Protein AF-A0A843FZ89-F1 (afdb_monomer_lite)

Secondary structure (DSSP, 8-state):
-GGGT-B-TTTSSSBTT---HHHHHHHHHHTTSPP-------------------------------------SS------SSSPPPPSSPPTTS------HHHHHHHHHHHHHHHTT--HHHHHHHHHHHTT--S----S-SS--EEEEEETTEEEEHHHHHHHTTT-TTGGGTSEEEEE-SSPPBPPHHHHHHHHHSS-EEE-S--HHHHHHHHHSBTHHHHHTTS-EEEEPPPPPTT--TTT-HHHHHHHHHHHTT-SEEEEETT-SS--TTPEEE----SSHHHHHHHHHHHHHTTTT-

Sequence (302 aa):
YLFSGQLNTQNWTGIKGDTYSTHNFLEKICADAPETETDTETETDTNTPDTSGSNNPSPDANTGIVKYPVSDAHNNGVSDGGNRIPDIILPFGEPVYPVGDKQRAVCIAHAMHLKSKLTLTQSTRILSKSFGITANILPATDSRITAYAKFAGEMFSIADFKAICKTDKTADYKAEIELEFTKYPQITKESASAINSGRAVIIGPGHLSTISPVLACRPMRKLLKKSFTIAVLPRLPADYVPGRYIALDRIIETYRGFADILIQDIKDEYCIPNATRINTDTDSPYKAESLAWEIMSHLGSR

pLDDT: mean 73.22, std 24.78, range [20.11, 97.62]

Radius of gyration: 21.72 Å; chains: 1; bounding box: 44×47×72 Å

Foldseek 3Di:
DVLLPQAPPVQRAAGPPFAQVVVVVVCVVLVPDDDPDPPPPDDDDDDDDDDDDDDDDDPDDDFADDDDDDDPPRHLHDDQLWRGDQPLDDDRPDDRDRHTPVSSVLSVQQRVCVVVVHFNLRSCVVVCVVSVRPDRDDDQFSFTKGKWWQAPNDTHRSRVQCVVCVPPPLSLLRTDIDMDGPDQTAGDPVVLVCLVPDLEAERYADFCSNVVRSVSHPPNQVSLQVGAYEYEHHADDQPDDPPPRNRSNVVLVSCVSRHPAYEYDQPHPDDDPRHDHDHSDPSDVVVVVVVVVVVVVVSVVD

Structure (mmCIF, N/CA/C/O backbone):
data_AF-A0A843FZ89-F1
#
_entry.id   AF-A0A843FZ89-F1
#
loop_
_atom_site.group_PDB
_atom_site.id
_atom_site.type_symbol
_atom_site.label_atom_id
_atom_site.label_alt_id
_atom_site.label_comp_id
_atom_site.label_asym_id
_atom_site.label_entity_id
_atom_site.label_seq_id
_atom_site.pdbx_PDB_ins_code
_atom_site.Cartn_x
_atom_site.Cartn_y
_atom_site.Cartn_z
_atom_site.occupancy
_atom_site.B_iso_or_equiv
_atom_site.auth_seq_id
_atom_site.auth_comp_id
_atom_site.auth_asym_id
_atom_site.auth_atom_id
_atom_site.pdbx_PDB_model_num
ATOM 1 N N . TYR A 1 1 ? -8.979 9.809 2.816 1.00 54.25 1 TYR A N 1
ATOM 2 C CA . TYR A 1 1 ? -9.234 10.946 1.909 1.00 54.25 1 TYR A CA 1
ATOM 3 C C . TYR A 1 1 ? -8.827 10.703 0.445 1.00 54.25 1 TYR A C 1
ATOM 5 O O . TYR A 1 1 ? -9.322 11.417 -0.417 1.00 54.25 1 TYR A O 1
ATOM 13 N N . LEU A 1 2 ? -7.987 9.707 0.111 1.00 68.38 2 LEU A N 1
ATOM 14 C CA . LEU A 1 2 ? -7.665 9.378 -1.293 1.00 68.38 2 LEU A CA 1
ATOM 15 C C . LEU A 1 2 ? -8.921 9.092 -2.140 1.00 68.38 2 LEU A C 1
ATOM 17 O O . LEU A 1 2 ? -9.215 9.815 -3.084 1.00 68.38 2 LEU A O 1
ATOM 21 N N . PHE A 1 3 ? -9.722 8.108 -1.730 1.00 69.38 3 PHE A N 1
ATOM 22 C CA . PHE A 1 3 ? -10.962 7.728 -2.421 1.00 69.38 3 PHE A CA 1
ATOM 23 C C . PHE A 1 3 ? -12.148 8.674 -2.185 1.00 69.38 3 PHE A C 1
ATOM 25 O O . PHE A 1 3 ? -13.256 8.381 -2.617 1.00 69.38 3 PHE A O 1
ATOM 32 N N . SER A 1 4 ? -11.945 9.789 -1.480 1.00 78.25 4 SER A N 1
ATOM 33 C CA . SER A 1 4 ? -13.006 10.770 -1.222 1.00 78.25 4 SER A CA 1
ATOM 34 C C . SER A 1 4 ? -12.904 12.008 -2.112 1.00 78.25 4 SER A C 1
ATOM 36 O O . SER A 1 4 ? -13.614 12.978 -1.871 1.00 78.25 4 SER A O 1
ATOM 38 N N . GLY A 1 5 ? -11.964 12.037 -3.067 1.00 80.12 5 GLY A N 1
ATOM 39 C CA . GLY A 1 5 ? -11.692 13.219 -3.894 1.00 80.12 5 GLY A CA 1
ATOM 40 C C . GLY A 1 5 ? -11.063 14.390 -3.126 1.00 80.12 5 GLY A C 1
ATOM 41 O O . GLY A 1 5 ? -11.025 15.509 -3.632 1.00 80.12 5 GLY A O 1
ATOM 42 N N . GLN A 1 6 ? -10.578 14.149 -1.902 1.00 83.81 6 GLN A N 1
ATOM 43 C CA . GLN A 1 6 ? -10.012 15.181 -1.026 1.00 83.81 6 GLN A CA 1
ATOM 44 C C . GLN A 1 6 ? -8.486 15.105 -0.913 1.00 83.81 6 GLN A C 1
ATOM 46 O O . GLN A 1 6 ? -7.910 15.861 -0.141 1.00 83.81 6 GLN A O 1
ATOM 51 N N . LEU A 1 7 ? -7.816 14.210 -1.645 1.00 79.81 7 LEU A N 1
ATOM 52 C CA . LEU A 1 7 ? -6.353 14.187 -1.710 1.00 79.81 7 LEU A CA 1
ATOM 53 C C . LEU A 1 7 ? -5.821 15.506 -2.277 1.00 79.81 7 LEU A C 1
ATOM 55 O O . LEU A 1 7 ? -6.344 16.006 -3.276 1.00 79.81 7 LEU A O 1
ATOM 59 N N . ASN A 1 8 ? -4.747 16.038 -1.697 1.00 72.56 8 ASN A N 1
ATOM 60 C CA . ASN A 1 8 ? -3.966 17.054 -2.387 1.00 72.56 8 ASN A CA 1
ATOM 61 C C . ASN A 1 8 ? -3.175 16.406 -3.536 1.00 72.56 8 ASN A C 1
ATOM 63 O O . ASN A 1 8 ? -2.188 15.717 -3.315 1.00 72.56 8 ASN A O 1
ATOM 67 N N . THR A 1 9 ? -3.606 16.624 -4.775 1.00 74.69 9 THR A N 1
ATOM 68 C CA . THR A 1 9 ? -2.978 16.038 -5.970 1.00 74.69 9 THR A CA 1
ATOM 69 C C . THR A 1 9 ? -1.761 16.819 -6.475 1.00 74.69 9 THR A C 1
ATOM 71 O O . THR A 1 9 ? -1.166 16.413 -7.467 1.00 74.69 9 THR A O 1
ATOM 74 N N . GLN A 1 10 ? -1.389 17.944 -5.848 1.00 70.44 10 GLN A N 1
ATOM 75 C CA . GLN A 1 10 ? -0.186 18.699 -6.233 1.00 70.44 10 GLN A CA 1
ATOM 76 C C . GLN A 1 10 ? 1.084 18.035 -5.705 1.00 70.44 10 GLN A C 1
ATOM 78 O O . GLN A 1 10 ? 2.072 17.913 -6.418 1.00 70.44 10 GLN A O 1
ATOM 83 N N . ASN A 1 11 ? 1.046 17.601 -4.449 1.00 64.38 11 ASN A N 1
ATOM 84 C CA . ASN A 1 11 ? 2.141 16.903 -3.781 1.00 64.38 11 ASN A CA 1
ATOM 85 C C . ASN A 1 11 ? 1.827 15.414 -3.550 1.00 64.38 11 ASN A C 1
ATOM 87 O O . ASN A 1 11 ? 2.715 14.671 -3.144 1.00 64.38 11 ASN A O 1
ATOM 91 N N . TRP A 1 12 ? 0.587 14.991 -3.825 1.00 66.44 12 TRP A N 1
ATOM 92 C CA . TRP A 1 12 ? 0.037 13.659 -3.556 1.00 66.44 12 TRP A CA 1
ATOM 93 C C . TRP A 1 12 ? -0.088 13.306 -2.066 1.00 66.44 12 TRP A C 1
ATOM 95 O O . TRP A 1 12 ? -0.419 12.170 -1.731 1.00 66.44 12 TRP A O 1
ATOM 105 N N . THR A 1 13 ? 0.063 14.284 -1.164 1.00 67.69 13 THR A N 1
ATOM 106 C CA . THR A 1 13 ? 0.115 14.087 0.293 1.00 67.69 13 THR A CA 1
ATOM 107 C C . THR A 1 13 ? -0.915 14.940 1.029 1.00 67.69 13 THR A C 1
ATOM 109 O O . THR A 1 13 ? -1.140 16.102 0.704 1.00 67.69 13 THR A O 1
ATOM 112 N N . GLY A 1 14 ? -1.537 14.387 2.071 1.00 70.38 14 GLY A N 1
ATOM 113 C CA . GLY A 1 14 ? -2.482 15.143 2.893 1.00 70.38 14 GLY A CA 1
ATOM 114 C C . GLY A 1 14 ? -3.776 15.523 2.164 1.00 70.38 14 GLY A C 1
ATOM 115 O O . GLY A 1 14 ? -4.152 14.941 1.140 1.00 70.38 14 GLY A O 1
ATOM 116 N N . ILE A 1 15 ? -4.502 16.481 2.738 1.00 80.88 15 ILE A N 1
ATOM 117 C CA . ILE A 1 15 ? -5.839 16.877 2.284 1.00 80.88 15 ILE A CA 1
ATOM 118 C C . ILE A 1 15 ? -5.758 18.152 1.430 1.00 80.88 15 ILE A C 1
ATOM 120 O O . ILE A 1 15 ? -4.992 19.073 1.701 1.00 80.88 15 ILE A O 1
ATOM 124 N N . LYS A 1 16 ? -6.551 18.226 0.361 1.00 85.50 16 LYS A N 1
ATOM 125 C CA . LYS A 1 16 ? -6.626 19.396 -0.517 1.00 85.50 16 LYS A CA 1
ATOM 126 C C . LYS A 1 16 ? -7.106 20.623 0.262 1.00 85.50 16 LYS A C 1
ATOM 128 O O . LYS A 1 16 ? -8.157 20.595 0.910 1.00 85.50 16 LYS A O 1
ATOM 133 N N . GLY A 1 17 ? -6.353 21.718 0.146 1.00 90.25 17 GLY A N 1
ATOM 134 C CA . GLY A 1 17 ? -6.646 22.971 0.847 1.00 90.25 17 GLY A CA 1
ATOM 135 C C . GLY A 1 17 ? -6.581 22.820 2.366 1.00 90.25 17 GLY A C 1
ATOM 136 O O . GLY A 1 17 ? -7.430 23.373 3.067 1.00 90.25 17 GLY A O 1
ATOM 137 N N . ASP A 1 18 ? -5.678 21.976 2.863 1.00 89.50 18 ASP A N 1
ATOM 138 C CA . ASP A 1 18 ? -5.373 21.907 4.286 1.00 89.50 18 ASP A CA 1
ATOM 139 C C . ASP A 1 18 ? -4.545 23.125 4.718 1.00 89.50 18 ASP A C 1
ATOM 141 O O . ASP A 1 18 ? -3.800 23.703 3.921 1.00 89.50 18 ASP A O 1
ATOM 145 N N . THR A 1 19 ? -4.699 23.525 5.973 1.00 92.75 19 THR A N 1
ATOM 146 C CA . THR A 1 19 ? -3.890 24.565 6.614 1.00 92.75 19 THR A CA 1
ATOM 147 C C . THR A 1 19 ? -2.859 23.908 7.522 1.00 92.75 19 THR A C 1
ATOM 149 O O . THR A 1 19 ? -2.985 22.739 7.868 1.00 92.75 19 THR A O 1
ATOM 152 N N . TYR A 1 20 ? -1.814 24.643 7.890 1.00 87.06 20 TYR A N 1
ATOM 153 C CA . TYR A 1 20 ? -0.748 24.148 8.770 1.00 87.06 20 TYR A CA 1
ATOM 154 C C . TYR A 1 20 ? -0.642 25.000 10.036 1.00 87.06 20 TYR A C 1
ATOM 156 O O . TYR A 1 20 ? 0.412 25.073 10.659 1.00 87.06 20 TYR A O 1
ATOM 164 N N . SER A 1 21 ? -1.730 25.665 10.430 1.00 90.88 21 SER A N 1
ATOM 165 C CA . SER A 1 21 ? -1.718 26.604 11.553 1.00 90.88 21 SER A CA 1
ATOM 166 C C . SER A 1 21 ? -1.350 25.909 12.860 1.00 90.88 21 SER A C 1
ATOM 168 O O . SER A 1 21 ? -0.536 26.440 13.613 1.00 90.88 21 SER A O 1
ATOM 170 N N . THR A 1 22 ? -1.871 24.701 13.104 1.00 82.75 22 THR A N 1
ATOM 171 C CA . THR A 1 22 ? -1.519 23.925 14.303 1.00 82.75 22 THR A CA 1
ATOM 172 C C . THR A 1 22 ? -0.062 23.489 14.270 1.00 82.75 22 THR A C 1
ATOM 174 O O . THR A 1 22 ? 0.617 23.553 15.286 1.00 82.75 22 THR A O 1
ATOM 177 N N . HIS A 1 23 ? 0.426 23.045 13.110 1.00 81.06 23 HIS A N 1
ATOM 178 C CA . HIS A 1 23 ? 1.805 22.588 12.963 1.00 81.06 23 HIS A CA 1
ATOM 179 C C . HIS A 1 23 ? 2.805 23.731 13.166 1.00 81.06 23 HIS A C 1
ATOM 181 O O . HIS A 1 23 ? 3.698 23.606 13.993 1.00 81.06 23 HIS A O 1
ATOM 187 N N . ASN A 1 24 ? 2.595 24.871 12.510 1.00 84.62 24 ASN A N 1
ATOM 188 C CA . ASN A 1 24 ? 3.467 26.038 12.650 1.00 84.62 24 ASN A CA 1
ATOM 189 C C . ASN A 1 24 ? 3.464 26.576 14.092 1.00 84.62 24 ASN A C 1
ATOM 191 O O . ASN A 1 24 ? 4.480 27.053 14.592 1.00 84.62 24 ASN A O 1
ATOM 195 N N . PHE A 1 25 ? 2.317 26.510 14.778 1.00 84.81 25 PHE A N 1
ATOM 196 C CA . PHE A 1 25 ? 2.248 26.866 16.193 1.00 84.81 25 PHE A CA 1
ATOM 197 C C . PHE A 1 25 ? 3.004 25.863 17.072 1.00 84.81 25 PHE A C 1
ATOM 199 O O . PHE A 1 25 ? 3.703 26.286 17.988 1.00 84.81 25 PHE A O 1
ATOM 206 N N . LEU A 1 26 ? 2.900 24.563 16.770 1.00 77.69 26 LEU A N 1
ATOM 207 C CA . LEU A 1 26 ? 3.634 23.504 17.463 1.00 77.69 26 LEU A CA 1
ATOM 208 C C . LEU A 1 26 ? 5.151 23.694 17.328 1.00 77.69 26 LEU A C 1
ATOM 210 O O . LEU A 1 26 ? 5.849 23.654 18.333 1.00 77.69 26 LEU A O 1
ATOM 214 N N . GLU A 1 27 ? 5.654 23.977 16.125 1.00 76.50 27 GLU A N 1
ATOM 215 C CA . GLU A 1 27 ? 7.074 24.297 15.921 1.00 76.50 27 GLU A CA 1
ATOM 216 C C . GLU A 1 27 ? 7.512 25.483 16.783 1.00 76.50 27 GLU A C 1
ATOM 218 O O . GLU A 1 27 ? 8.532 25.409 17.461 1.00 76.50 27 GLU A O 1
ATOM 223 N N . LYS A 1 28 ? 6.709 26.554 16.825 1.00 80.38 28 LYS A N 1
ATOM 224 C CA . LYS A 1 28 ? 7.021 27.744 17.623 1.00 80.38 28 LYS A CA 1
ATOM 225 C C . LYS A 1 28 ? 7.134 27.445 19.120 1.00 80.38 28 LYS A C 1
ATOM 227 O O . LYS A 1 28 ? 8.014 27.996 19.764 1.00 80.38 28 LYS A O 1
ATOM 232 N N . ILE A 1 29 ? 6.240 26.630 19.682 1.00 79.81 29 ILE A N 1
ATOM 233 C CA . ILE A 1 29 ? 6.262 26.320 21.124 1.00 79.81 29 ILE A CA 1
ATOM 234 C C . ILE A 1 29 ? 7.297 25.250 21.487 1.00 79.81 29 ILE A C 1
ATOM 236 O O . ILE A 1 29 ? 7.740 25.205 22.630 1.00 79.81 29 ILE A O 1
ATOM 240 N N . CYS A 1 30 ? 7.676 24.389 20.540 1.00 70.31 30 CYS A N 1
ATOM 241 C CA . CYS A 1 30 ? 8.704 23.369 20.741 1.00 70.31 30 CYS A CA 1
ATOM 242 C C . CYS A 1 30 ? 10.125 23.892 20.482 1.00 70.31 30 CYS A C 1
ATOM 244 O O . CYS A 1 30 ? 11.071 23.256 20.930 1.00 70.31 30 CYS A O 1
ATOM 246 N N . ALA A 1 31 ? 10.281 25.034 19.805 1.00 65.94 31 ALA A N 1
ATOM 247 C CA . ALA A 1 31 ? 11.581 25.645 19.521 1.00 65.94 31 ALA A CA 1
ATOM 248 C C . ALA A 1 31 ? 12.360 26.073 20.781 1.00 65.94 31 ALA A C 1
ATOM 250 O O . ALA A 1 31 ? 13.584 26.134 20.735 1.00 65.94 31 ALA A O 1
ATOM 251 N N . ASP A 1 32 ? 11.661 26.339 21.890 1.00 54.00 32 ASP A N 1
ATOM 252 C CA . ASP A 1 32 ? 12.254 26.795 23.156 1.00 54.00 32 ASP A CA 1
ATOM 253 C C . ASP A 1 32 ? 12.468 25.652 24.174 1.00 54.00 32 ASP A C 1
ATOM 255 O O . ASP A 1 32 ? 12.830 25.902 25.326 1.00 54.00 32 ASP A O 1
ATOM 259 N N . ALA A 1 33 ? 12.207 24.394 23.796 1.00 52.75 33 ALA A N 1
ATOM 260 C CA . ALA A 1 33 ? 12.440 23.261 24.686 1.00 52.75 33 ALA A CA 1
ATOM 261 C C . ALA A 1 33 ? 13.955 22.996 24.797 1.00 52.75 33 ALA A C 1
ATOM 263 O O . ALA A 1 33 ? 14.601 22.831 23.761 1.00 52.75 33 ALA A O 1
ATOM 264 N N . PRO A 1 34 ? 14.538 22.953 26.013 1.00 44.91 34 PRO A N 1
ATOM 265 C CA . PRO A 1 34 ? 15.950 22.633 26.170 1.00 44.91 34 PRO A CA 1
ATOM 266 C C . PRO A 1 34 ? 16.221 21.241 25.593 1.00 44.91 34 PRO A C 1
ATOM 268 O O . PRO A 1 34 ? 15.467 20.302 25.862 1.00 44.91 34 PRO A O 1
ATOM 271 N N . GLU A 1 35 ? 17.287 21.118 24.796 1.00 40.72 35 GLU A N 1
ATOM 272 C CA . GLU A 1 35 ? 17.853 19.815 24.454 1.00 40.72 35 GLU A CA 1
ATOM 273 C C . GLU A 1 35 ? 18.095 19.089 25.778 1.00 40.72 35 GLU A C 1
ATOM 275 O O . GLU A 1 35 ? 18.775 19.614 26.660 1.00 40.72 35 GLU A O 1
ATOM 280 N N . THR A 1 36 ? 17.464 17.934 25.979 1.00 37.84 36 THR A N 1
ATOM 281 C CA . THR A 1 36 ? 17.731 17.132 27.169 1.00 37.84 36 THR A CA 1
ATOM 282 C C . THR A 1 36 ? 19.188 16.697 27.106 1.00 37.84 36 THR A C 1
ATOM 284 O O . THR A 1 36 ? 19.517 15.766 26.369 1.00 37.84 36 THR A O 1
ATOM 287 N N . GLU A 1 37 ? 20.052 17.379 27.860 1.00 32.38 37 GLU A N 1
ATOM 288 C CA . GLU A 1 37 ? 21.352 16.857 28.256 1.00 32.38 37 GLU A CA 1
ATOM 289 C C . GLU A 1 37 ? 21.092 15.481 28.870 1.00 32.38 37 GLU A C 1
ATOM 291 O O . GLU A 1 37 ? 20.370 15.331 29.858 1.00 32.38 37 GLU A O 1
ATOM 296 N N . THR A 1 38 ? 21.602 14.437 28.221 1.00 32.22 38 THR A N 1
ATOM 297 C CA . THR A 1 38 ? 21.671 13.108 28.816 1.00 32.22 38 THR A CA 1
ATOM 298 C C . THR A 1 38 ? 22.734 13.155 29.903 1.00 32.22 38 THR A C 1
ATOM 300 O O . THR A 1 38 ? 23.861 12.706 29.690 1.00 32.22 38 THR A O 1
ATOM 303 N N . ASP A 1 39 ? 22.390 13.721 31.055 1.00 26.88 39 ASP A N 1
ATOM 304 C CA . ASP A 1 39 ? 23.181 13.561 32.262 1.00 26.88 39 ASP A CA 1
ATOM 305 C C . ASP A 1 39 ? 23.045 12.106 32.704 1.00 26.88 39 ASP A C 1
ATOM 307 O O . ASP A 1 39 ? 22.049 11.659 33.276 1.00 26.88 39 ASP A O 1
ATOM 311 N N . THR A 1 40 ? 24.060 11.321 32.356 1.00 29.81 40 THR A N 1
ATOM 312 C CA . THR A 1 40 ? 24.295 10.005 32.931 1.00 29.81 40 THR A CA 1
ATOM 313 C C . THR A 1 40 ? 24.695 10.184 34.391 1.00 29.81 40 THR A C 1
ATOM 315 O O . THR A 1 40 ? 25.881 10.156 34.720 1.00 29.81 40 THR A O 1
ATOM 318 N N . GLU A 1 41 ? 23.721 10.360 35.278 1.00 28.05 41 GLU A N 1
ATOM 319 C CA . GLU A 1 41 ? 23.943 10.140 36.703 1.00 28.05 41 GLU A CA 1
ATOM 320 C C . GLU A 1 41 ? 23.898 8.634 36.977 1.00 28.05 41 GLU A C 1
ATOM 322 O O . GLU A 1 41 ? 22.858 7.976 37.004 1.00 28.05 41 GLU A O 1
ATOM 327 N N . THR A 1 42 ? 25.090 8.061 37.122 1.00 28.95 42 THR A N 1
ATOM 328 C CA . THR A 1 42 ? 25.299 6.738 37.698 1.00 28.95 42 THR A CA 1
ATOM 329 C C . THR A 1 42 ? 25.018 6.796 39.197 1.00 28.95 42 THR A C 1
ATOM 331 O O . THR A 1 42 ? 25.913 7.136 39.969 1.00 28.95 42 THR A O 1
ATOM 334 N N . GLU A 1 43 ? 23.817 6.420 39.630 1.00 27.56 43 GLU A N 1
ATOM 335 C CA . GLU A 1 43 ? 23.588 6.051 41.030 1.00 27.56 43 GLU A CA 1
ATOM 336 C C . GLU A 1 43 ? 23.747 4.538 41.215 1.00 27.56 43 GLU A C 1
ATOM 338 O O . GLU A 1 43 ? 22.881 3.717 40.913 1.00 27.56 43 GLU A O 1
ATOM 343 N N . THR A 1 44 ? 24.917 4.172 41.729 1.00 26.30 44 THR A N 1
ATOM 344 C CA . THR A 1 44 ? 25.108 2.993 42.570 1.00 26.30 44 THR A CA 1
ATOM 345 C C . THR A 1 44 ? 24.400 3.229 43.906 1.00 26.30 44 THR A C 1
ATOM 347 O O . THR A 1 44 ? 24.723 4.204 44.575 1.00 26.30 44 THR A O 1
ATOM 350 N N . ASP A 1 45 ? 23.486 2.355 44.328 1.00 24.95 45 ASP A N 1
ATOM 351 C CA . ASP A 1 45 ? 23.709 1.379 45.411 1.00 24.95 45 ASP A CA 1
ATOM 352 C C . ASP A 1 45 ? 22.387 0.842 46.025 1.00 24.95 45 ASP A C 1
ATOM 354 O O . ASP A 1 45 ? 21.358 1.504 46.110 1.00 24.95 45 ASP A O 1
ATOM 358 N N . THR A 1 46 ? 22.482 -0.424 46.418 1.00 29.89 46 THR A N 1
ATOM 359 C CA . THR A 1 46 ? 21.673 -1.301 47.283 1.00 29.89 46 THR A CA 1
ATOM 360 C C . THR A 1 46 ? 20.487 -0.764 48.120 1.00 29.89 46 THR A C 1
ATOM 362 O O . THR A 1 46 ? 20.644 0.062 49.013 1.00 29.89 46 THR A O 1
ATOM 365 N N . ASN A 1 47 ? 19.315 -1.416 47.967 1.00 26.69 47 ASN A N 1
ATOM 366 C CA . ASN A 1 47 ? 18.551 -2.152 49.009 1.00 26.69 47 ASN A CA 1
ATOM 367 C C . ASN A 1 47 ? 17.040 -2.242 48.696 1.00 26.69 47 ASN A C 1
ATOM 369 O O . ASN A 1 47 ? 16.347 -1.236 48.596 1.00 26.69 47 ASN A O 1
ATOM 373 N N . THR A 1 48 ? 16.497 -3.462 48.659 1.00 27.33 48 THR A N 1
ATOM 374 C CA . THR A 1 48 ? 15.072 -3.747 48.941 1.00 27.33 48 THR A CA 1
ATOM 375 C C . THR A 1 48 ? 14.866 -3.861 50.456 1.00 27.33 48 THR A C 1
ATOM 377 O O . THR A 1 48 ? 15.697 -4.489 51.116 1.00 27.33 48 THR A O 1
ATOM 380 N N . PRO A 1 49 ? 13.767 -3.322 51.022 1.00 28.14 49 PRO A N 1
ATOM 381 C CA . PRO A 1 49 ? 12.571 -4.153 51.204 1.00 28.14 49 PRO A CA 1
ATOM 382 C C . PRO A 1 49 ? 11.220 -3.433 50.970 1.00 28.14 49 PRO A C 1
ATOM 384 O O . PRO A 1 49 ? 11.140 -2.257 50.648 1.00 28.14 49 PRO A O 1
ATOM 387 N N . ASP A 1 50 ? 10.175 -4.245 51.098 1.00 25.12 50 ASP A N 1
ATOM 388 C CA . ASP A 1 50 ? 8.797 -4.183 50.602 1.00 25.12 50 ASP A CA 1
ATOM 389 C C . ASP A 1 50 ? 7.861 -3.053 51.120 1.00 25.12 50 ASP A C 1
ATOM 391 O O . ASP A 1 50 ? 8.007 -2.534 52.225 1.00 25.12 50 ASP A O 1
ATOM 395 N N . THR A 1 51 ? 6.787 -2.828 50.347 1.00 26.59 51 THR A N 1
ATOM 396 C CA . THR A 1 51 ? 5.492 -2.152 50.626 1.00 26.59 51 THR A CA 1
ATOM 397 C C . THR A 1 51 ? 5.393 -0.619 50.782 1.00 26.59 51 THR A C 1
ATOM 399 O O . THR A 1 51 ? 5.645 -0.043 51.833 1.00 26.59 51 THR A O 1
ATOM 402 N N . SER A 1 52 ? 4.815 0.050 49.773 1.00 22.95 52 SER A N 1
ATOM 403 C CA . SER A 1 52 ? 3.526 0.786 49.826 1.00 22.95 52 SER A CA 1
ATOM 404 C C . SER A 1 52 ? 3.391 1.753 48.635 1.00 22.95 52 SER A C 1
ATOM 406 O O . SER A 1 52 ? 4.366 2.125 47.995 1.00 22.95 52 SER A O 1
ATOM 408 N N . GLY A 1 53 ? 2.146 2.045 48.255 1.00 24.33 53 GLY A N 1
ATOM 409 C CA . GLY A 1 53 ? 1.758 2.490 46.919 1.00 24.33 53 GLY A CA 1
ATOM 410 C C . GLY A 1 53 ? 2.319 3.827 46.429 1.00 24.33 53 GLY A C 1
ATOM 411 O O . GLY A 1 53 ? 2.351 4.823 47.140 1.00 24.33 53 GLY A O 1
ATOM 412 N N . SER A 1 54 ? 2.620 3.851 45.134 1.00 22.17 54 SER A 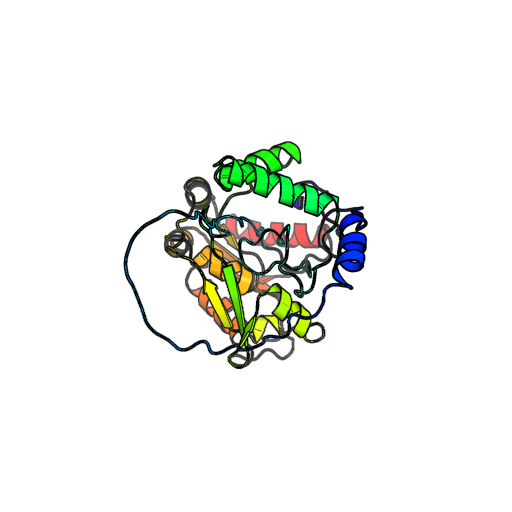N 1
ATOM 413 C CA . SER A 1 54 ? 2.622 5.045 44.296 1.00 22.17 54 SER A CA 1
ATOM 414 C C . SER A 1 54 ? 2.487 4.579 42.846 1.00 22.17 54 SER A C 1
ATOM 416 O O . SER A 1 54 ? 3.433 4.101 42.225 1.00 22.17 54 SER A O 1
ATOM 418 N N . ASN A 1 55 ? 1.250 4.612 42.349 1.00 24.50 55 ASN A N 1
ATOM 419 C CA . ASN A 1 55 ? 0.928 4.387 40.947 1.00 24.50 55 ASN A CA 1
ATOM 420 C C . ASN A 1 55 ? 1.584 5.490 40.116 1.00 24.50 55 ASN A C 1
ATOM 422 O O . ASN A 1 55 ? 1.075 6.610 40.100 1.00 24.50 55 ASN A O 1
ATOM 426 N N . ASN A 1 56 ? 2.647 5.160 39.387 1.00 21.55 56 ASN A N 1
ATOM 427 C CA . ASN A 1 56 ? 3.081 5.962 38.254 1.00 21.55 56 ASN A CA 1
ATOM 428 C C . ASN A 1 56 ? 2.705 5.198 36.973 1.00 21.55 56 ASN A C 1
ATOM 430 O O . ASN A 1 56 ? 3.224 4.103 36.746 1.00 21.55 56 ASN A O 1
ATOM 434 N N . PRO A 1 57 ? 1.729 5.683 36.185 1.00 21.66 57 PRO A N 1
ATOM 435 C CA . PRO A 1 57 ? 1.248 4.963 35.019 1.00 21.66 57 PRO A CA 1
ATOM 436 C C . PRO A 1 57 ? 2.304 5.009 33.911 1.00 21.66 57 PRO A C 1
ATOM 438 O O . PRO A 1 57 ? 2.708 6.084 33.473 1.00 21.66 57 PRO A O 1
ATOM 441 N N . SER A 1 58 ? 2.712 3.824 33.445 1.00 20.11 58 SER A N 1
ATOM 442 C CA . SER A 1 58 ? 3.393 3.636 32.160 1.00 20.11 58 SER A CA 1
ATOM 443 C C . SER A 1 58 ? 2.652 4.439 31.084 1.00 20.11 58 SER A C 1
ATOM 445 O O . SER A 1 58 ? 1.417 4.343 31.038 1.00 20.11 58 SER A O 1
ATOM 447 N N . PRO A 1 59 ? 3.325 5.219 30.217 1.00 22.67 59 PRO A N 1
ATOM 448 C CA . PRO A 1 59 ? 2.699 5.808 29.041 1.00 22.67 59 PRO A CA 1
ATOM 449 C C . PRO A 1 59 ? 2.451 4.700 28.004 1.00 22.67 59 PRO A C 1
ATOM 451 O O . PRO A 1 59 ? 3.032 4.653 26.925 1.00 22.67 59 PRO A O 1
ATOM 454 N N . ASP A 1 60 ? 1.572 3.773 28.373 1.00 22.28 60 ASP A N 1
ATOM 455 C CA . ASP A 1 60 ? 1.002 2.757 27.517 1.00 22.28 60 ASP A CA 1
ATOM 456 C C . ASP A 1 60 ? -0.114 3.373 26.674 1.00 22.28 60 ASP A C 1
ATOM 458 O O . ASP A 1 60 ? -0.890 4.220 27.120 1.00 22.28 60 ASP A O 1
ATOM 462 N N . ALA A 1 61 ? -0.258 2.798 25.484 1.00 21.81 61 ALA A N 1
ATOM 463 C CA . ALA A 1 61 ? -1.358 2.976 24.550 1.00 21.81 61 ALA A CA 1
ATOM 464 C C . ALA A 1 61 ? -1.344 4.297 23.782 1.00 21.81 61 ALA A C 1
ATOM 466 O O . ALA A 1 61 ? -1.906 5.294 24.212 1.00 21.81 61 ALA A O 1
ATOM 467 N N . ASN A 1 62 ? -0.810 4.242 22.562 1.00 23.23 62 ASN A N 1
ATOM 468 C CA . ASN A 1 62 ? -1.470 4.746 21.357 1.00 23.23 62 ASN A CA 1
ATOM 469 C C . ASN A 1 62 ? -0.552 4.501 20.165 1.00 23.23 62 ASN A C 1
ATOM 471 O O . ASN A 1 62 ? 0.546 5.031 20.128 1.00 23.23 62 ASN A O 1
ATOM 475 N N . THR A 1 63 ? -1.001 3.735 19.174 1.00 22.70 63 THR A N 1
ATOM 476 C CA . THR A 1 63 ? -0.874 4.136 17.764 1.00 22.70 63 THR A CA 1
ATOM 477 C C . THR A 1 63 ? -1.474 3.069 16.883 1.00 22.70 63 THR A C 1
ATOM 479 O O . THR A 1 63 ? -1.106 1.893 16.912 1.00 22.70 63 THR A O 1
ATOM 482 N N . GLY A 1 64 ? -2.419 3.524 16.080 1.00 22.39 64 GLY A N 1
ATOM 483 C CA . GLY A 1 64 ? -2.925 2.753 14.993 1.00 22.39 64 GLY A CA 1
ATOM 484 C C . GLY A 1 64 ? -3.262 3.620 13.769 1.00 22.39 64 GLY A C 1
ATOM 485 O O . GLY A 1 64 ? -4.252 4.342 13.808 1.00 22.39 64 GLY A O 1
ATOM 486 N N . ILE A 1 65 ? -2.626 3.254 12.645 1.00 27.69 65 ILE A N 1
ATOM 487 C CA . ILE A 1 65 ? -3.240 2.859 11.346 1.00 27.69 65 ILE A CA 1
ATOM 488 C C . ILE A 1 65 ? -3.237 3.951 10.219 1.00 27.69 65 ILE A C 1
ATOM 490 O O . ILE A 1 65 ? -3.486 5.094 10.569 1.00 27.69 65 ILE A O 1
ATOM 494 N N . VAL A 1 66 ? -3.083 3.765 8.863 1.00 25.39 66 VAL A N 1
ATOM 495 C CA . VAL A 1 66 ? -2.935 2.672 7.811 1.00 25.39 66 VAL A CA 1
ATOM 496 C C . VAL A 1 66 ? -2.220 3.268 6.570 1.00 25.39 66 VAL A C 1
ATOM 498 O O . VAL A 1 66 ? -2.446 4.442 6.270 1.00 25.39 66 VAL A O 1
ATOM 501 N N . LYS A 1 67 ? -1.550 2.455 5.724 1.00 22.28 67 LYS A N 1
ATOM 502 C CA . LYS A 1 67 ? -1.449 2.701 4.258 1.00 22.28 67 LYS A CA 1
ATOM 503 C C . LYS A 1 67 ? -1.797 1.454 3.430 1.00 22.28 67 LYS A C 1
ATOM 505 O O . LYS A 1 67 ? -1.235 0.395 3.670 1.00 22.28 67 LYS A O 1
ATOM 510 N N . TYR A 1 68 ? -2.751 1.612 2.501 1.00 24.16 68 TYR A N 1
ATOM 511 C CA . TYR A 1 68 ? -2.751 1.194 1.082 1.00 24.16 68 TYR A CA 1
ATOM 512 C C . TYR A 1 68 ? -4.127 1.483 0.456 1.00 24.16 68 TYR A C 1
ATOM 514 O O . TYR A 1 68 ? -5.158 1.225 1.075 1.00 24.16 68 TYR A O 1
ATOM 522 N N . PRO A 1 69 ? -4.153 2.093 -0.737 1.00 22.14 69 PRO A N 1
ATOM 523 C CA . PRO A 1 69 ? -4.001 1.366 -1.992 1.00 22.14 69 PRO A CA 1
ATOM 524 C C . PRO A 1 69 ? -2.648 1.653 -2.628 1.00 22.14 69 PRO A C 1
ATOM 526 O O . PRO A 1 69 ? -2.047 2.708 -2.427 1.00 22.14 69 PRO A O 1
ATOM 529 N N . VAL A 1 70 ? -2.165 0.674 -3.375 1.00 25.25 70 VAL A N 1
ATOM 530 C CA . VAL A 1 70 ? -0.897 0.766 -4.070 1.00 25.25 70 VAL A CA 1
ATOM 531 C C . VAL A 1 70 ? -1.096 1.538 -5.374 1.00 25.25 70 VAL A C 1
ATOM 533 O O . VAL A 1 70 ? -1.724 1.042 -6.305 1.00 25.25 70 VAL A O 1
ATOM 536 N N . SER A 1 71 ? -0.545 2.744 -5.428 1.00 22.59 71 SER A N 1
ATOM 537 C CA . SER A 1 71 ? -0.089 3.374 -6.663 1.00 22.59 71 SER A CA 1
ATOM 538 C C . SER A 1 71 ? 1.051 4.323 -6.295 1.00 22.59 71 SER A C 1
ATOM 540 O O . SER A 1 71 ? 0.808 5.477 -5.931 1.00 22.59 71 SER A O 1
ATOM 542 N N . ASP A 1 72 ? 2.294 3.838 -6.343 1.00 25.55 72 ASP A N 1
ATOM 543 C CA . ASP A 1 72 ? 3.448 4.719 -6.505 1.00 25.55 72 ASP A CA 1
ATOM 544 C C . ASP A 1 72 ? 3.331 5.423 -7.862 1.00 25.55 72 ASP A C 1
ATOM 546 O O . ASP A 1 72 ? 3.808 4.954 -8.892 1.00 25.55 72 ASP A O 1
ATOM 550 N N . ALA A 1 73 ? 2.699 6.589 -7.846 1.00 21.61 73 ALA A N 1
ATOM 551 C CA . ALA A 1 73 ? 3.158 7.720 -8.631 1.00 21.61 73 ALA A CA 1
ATOM 552 C C . ALA A 1 73 ? 3.521 8.816 -7.637 1.00 21.61 73 ALA A C 1
ATOM 554 O O . ALA A 1 73 ? 2.654 9.502 -7.107 1.00 21.61 73 ALA A O 1
ATOM 555 N N . HIS A 1 74 ? 4.819 8.908 -7.342 1.00 23.41 74 HIS A N 1
ATOM 556 C CA . HIS A 1 74 ? 5.460 10.033 -6.660 1.00 23.41 74 HIS A CA 1
ATOM 557 C C . HIS A 1 74 ? 4.679 10.599 -5.467 1.00 23.41 74 HIS A C 1
ATOM 559 O O . HIS A 1 74 ? 4.193 11.726 -5.497 1.00 23.41 74 HIS A O 1
ATOM 565 N N . ASN A 1 75 ? 4.580 9.810 -4.396 1.00 29.58 75 ASN A N 1
ATOM 566 C CA . ASN A 1 75 ? 3.804 10.179 -3.222 1.00 29.58 75 ASN A CA 1
ATOM 567 C C . ASN A 1 75 ? 4.697 10.349 -1.978 1.00 29.58 75 ASN A C 1
ATOM 569 O O . ASN A 1 75 ? 4.813 9.459 -1.134 1.00 29.58 75 ASN A O 1
ATOM 573 N N . ASN A 1 76 ? 5.324 11.526 -1.865 1.00 26.53 76 ASN A N 1
ATOM 574 C CA . ASN A 1 76 ? 6.219 11.927 -0.765 1.00 26.53 76 ASN A CA 1
ATOM 575 C C . ASN A 1 76 ? 5.470 12.331 0.518 1.00 26.53 76 ASN A C 1
ATOM 577 O O . ASN A 1 76 ? 5.923 13.169 1.298 1.00 26.53 76 ASN A O 1
ATOM 581 N N . GLY A 1 77 ? 4.303 11.736 0.755 1.00 26.08 77 GLY A N 1
ATOM 582 C CA . GLY A 1 77 ? 3.602 11.860 2.020 1.00 26.08 77 GLY A CA 1
ATOM 583 C C . GLY A 1 77 ? 4.234 10.859 2.944 1.00 26.08 77 GLY A C 1
ATOM 584 O O . GLY A 1 77 ? 3.925 9.673 2.811 1.00 26.08 77 GLY A O 1
ATOM 585 N N . VAL A 1 78 ? 5.143 11.345 3.790 1.00 27.66 78 VAL A N 1
ATOM 586 C CA . VAL A 1 78 ? 5.809 10.612 4.863 1.00 27.66 78 VAL A CA 1
ATOM 587 C C . VAL A 1 78 ? 4.793 9.702 5.548 1.00 27.66 78 VAL A C 1
ATOM 589 O O . VAL A 1 78 ? 3.998 10.113 6.383 1.00 27.66 78 VAL A O 1
ATOM 592 N N . SER A 1 79 ? 4.768 8.460 5.085 1.00 31.08 79 SER A N 1
ATOM 593 C CA . SER A 1 79 ? 4.318 7.336 5.864 1.00 31.08 79 SER A CA 1
ATOM 594 C C . SER A 1 79 ? 5.589 6.596 6.140 1.00 31.08 79 SER A C 1
ATOM 596 O O . SER A 1 79 ? 6.209 5.993 5.253 1.00 31.08 79 SER A O 1
ATOM 598 N N . ASP A 1 80 ? 5.963 6.652 7.388 1.00 27.59 80 ASP A N 1
ATOM 599 C CA . ASP A 1 80 ? 6.550 5.488 7.977 1.00 27.59 80 ASP A CA 1
ATOM 600 C C . ASP A 1 80 ? 5.790 4.231 7.495 1.00 27.59 80 ASP A C 1
ATOM 602 O O . ASP A 1 80 ? 4.565 4.201 7.494 1.00 27.59 80 ASP A O 1
ATOM 606 N N . GLY A 1 81 ? 6.465 3.192 7.011 1.00 27.61 81 GLY A N 1
ATOM 607 C CA . GLY A 1 81 ? 5.831 1.951 6.543 1.00 27.61 81 GLY A CA 1
ATOM 608 C C . GLY A 1 81 ? 5.133 1.152 7.658 1.00 27.61 81 GLY A C 1
ATOM 609 O O . GLY A 1 81 ? 5.086 -0.069 7.612 1.00 27.61 81 GLY A O 1
ATOM 610 N N . GLY A 1 82 ? 4.644 1.810 8.706 1.00 28.55 82 GLY A N 1
ATOM 611 C CA . GLY A 1 82 ? 3.951 1.249 9.850 1.00 28.55 82 GLY A CA 1
ATOM 612 C C . GLY A 1 82 ? 2.547 1.819 10.021 1.00 28.55 82 GLY A C 1
ATOM 613 O O . GLY A 1 82 ? 2.160 2.812 9.415 1.00 28.55 82 GLY A O 1
ATOM 614 N N . ASN A 1 83 ? 1.781 1.199 10.916 1.00 31.27 83 ASN A N 1
ATOM 615 C CA . ASN A 1 83 ? 0.506 1.698 11.437 1.00 31.27 83 ASN A CA 1
ATOM 616 C C . ASN A 1 83 ? 0.704 2.935 12.350 1.00 31.27 83 ASN A C 1
ATOM 618 O O . ASN A 1 83 ? 0.078 3.024 13.409 1.00 31.27 83 ASN A O 1
ATOM 622 N N . ARG A 1 84 ? 1.567 3.887 11.985 1.00 32.81 84 ARG A N 1
ATOM 623 C CA . ARG A 1 84 ? 1.737 5.128 12.740 1.00 32.81 84 ARG A CA 1
ATOM 624 C C . ARG A 1 84 ? 0.668 6.132 12.306 1.00 32.81 84 ARG A C 1
ATOM 626 O O . ARG A 1 84 ? 0.557 6.517 11.148 1.00 32.81 84 ARG A O 1
ATOM 633 N N . ILE A 1 85 ? -0.154 6.529 13.274 1.00 32.50 85 ILE A N 1
ATOM 634 C CA . ILE A 1 85 ? -0.725 7.876 13.262 1.00 32.50 85 ILE A CA 1
ATOM 635 C C . ILE A 1 85 ? 0.495 8.780 13.481 1.00 32.50 85 ILE A C 1
ATOM 637 O O . ILE A 1 85 ? 1.262 8.442 14.382 1.00 32.50 85 ILE A O 1
ATOM 641 N N . PRO A 1 86 ? 0.711 9.867 12.718 1.00 32.41 86 PRO A N 1
ATOM 642 C CA . PRO A 1 86 ? 1.717 10.853 13.093 1.00 32.41 86 PRO A CA 1
ATOM 643 C C . PRO A 1 86 ? 1.446 11.214 14.547 1.00 32.41 86 PRO A C 1
ATOM 645 O O . PRO A 1 86 ? 0.320 11.624 14.857 1.00 32.41 86 PRO A O 1
ATOM 648 N N . ASP A 1 87 ? 2.404 10.935 15.427 1.00 32.16 87 ASP A N 1
ATOM 649 C CA . ASP A 1 87 ? 2.195 11.016 16.862 1.00 32.16 87 ASP A CA 1
ATOM 650 C C . ASP A 1 87 ? 1.553 12.372 17.189 1.00 32.16 87 ASP A C 1
ATOM 652 O O . ASP A 1 87 ? 2.066 13.442 16.862 1.00 32.16 87 ASP A O 1
ATOM 656 N N . ILE A 1 88 ? 0.344 12.328 17.763 1.00 30.41 88 ILE A N 1
ATOM 657 C CA . ILE A 1 88 ? -0.406 13.540 18.135 1.00 30.41 88 ILE A CA 1
ATOM 658 C C . ILE A 1 88 ? 0.373 14.322 19.208 1.00 30.41 88 ILE A C 1
ATOM 660 O O . ILE A 1 88 ? 0.155 15.520 19.376 1.00 30.41 88 ILE A O 1
ATOM 664 N N . ILE A 1 89 ? 1.303 13.644 19.885 1.00 29.80 89 ILE A N 1
ATOM 665 C CA . ILE A 1 89 ? 2.268 14.180 20.833 1.00 29.80 89 ILE A CA 1
ATOM 666 C C . ILE A 1 89 ? 3.591 13.471 20.528 1.00 29.80 89 ILE A C 1
ATOM 668 O O . ILE A 1 89 ? 3.754 12.307 20.889 1.00 29.80 89 ILE A O 1
ATOM 672 N N . LEU A 1 90 ? 4.496 14.139 19.815 1.00 30.69 90 LEU A N 1
ATOM 673 C CA . LEU A 1 90 ? 5.879 13.677 19.712 1.00 30.69 90 LEU A CA 1
ATOM 674 C C . LEU A 1 90 ? 6.591 13.951 21.050 1.00 30.69 90 LEU A C 1
ATOM 676 O O . LEU A 1 90 ? 6.269 14.952 21.702 1.00 30.69 90 LEU A O 1
ATOM 680 N N . PRO A 1 91 ? 7.540 13.098 21.473 1.00 28.88 91 PRO A N 1
ATOM 681 C CA . PRO A 1 91 ? 8.497 13.472 22.507 1.00 28.88 91 PRO A CA 1
ATOM 682 C C . PRO A 1 91 ? 9.193 14.782 22.107 1.00 28.88 91 PRO A C 1
ATOM 684 O O . PRO A 1 91 ? 9.421 15.030 20.921 1.00 28.88 91 PRO A O 1
ATOM 687 N N . PHE A 1 92 ? 9.515 15.630 23.086 1.00 29.69 92 PHE A N 1
ATOM 688 C CA . PHE A 1 92 ? 10.306 16.838 22.847 1.00 29.69 92 PHE A CA 1
ATOM 689 C C . PHE A 1 92 ? 11.612 16.471 22.112 1.00 29.69 92 PHE A C 1
ATOM 691 O O . PHE A 1 92 ? 12.320 15.574 22.557 1.00 29.69 92 PHE A O 1
ATOM 698 N N . GLY A 1 93 ? 11.905 17.138 20.987 1.00 29.08 93 GLY A N 1
ATOM 699 C CA . GLY A 1 93 ? 13.160 16.980 20.232 1.00 29.08 93 GLY A CA 1
ATOM 700 C C . GLY A 1 93 ? 13.094 16.174 18.923 1.00 29.08 93 GLY A C 1
ATOM 701 O O . GLY A 1 93 ? 14.040 16.232 18.143 1.00 29.08 93 GLY A O 1
ATOM 702 N N . GLU A 1 94 ? 11.997 15.472 18.620 1.00 39.31 94 GLU A N 1
ATOM 703 C CA . GLU A 1 94 ? 11.838 14.759 17.336 1.00 39.31 94 GLU A CA 1
ATOM 704 C C . GLU A 1 94 ? 11.362 15.707 16.212 1.00 39.31 94 GLU A C 1
ATOM 706 O O . GLU A 1 94 ? 10.500 16.563 16.458 1.00 39.31 94 GLU A O 1
ATOM 711 N N . PRO A 1 95 ? 11.861 15.578 14.962 1.00 41.16 95 PRO A N 1
ATOM 712 C CA . PRO A 1 95 ? 11.425 16.420 13.853 1.00 41.16 95 PRO A CA 1
ATOM 713 C C . PRO A 1 95 ? 9.917 16.270 13.615 1.00 41.16 95 PRO A C 1
ATOM 715 O O . PRO A 1 95 ? 9.411 15.215 13.226 1.00 41.16 95 PRO A O 1
ATOM 718 N N . VAL A 1 96 ? 9.175 17.359 13.824 1.00 51.16 96 VAL A N 1
ATOM 719 C CA . VAL A 1 96 ? 7.732 17.392 13.588 1.00 51.16 96 VAL A CA 1
ATOM 720 C C . VAL A 1 96 ? 7.492 17.379 12.082 1.00 51.16 96 VAL A C 1
ATOM 722 O O . VAL A 1 96 ? 7.686 18.378 11.396 1.00 51.16 96 VAL A O 1
ATOM 725 N N . TYR A 1 97 ? 7.028 16.257 11.538 1.00 62.88 97 TYR A N 1
ATOM 726 C CA . TYR A 1 97 ? 6.578 16.239 10.149 1.00 62.88 97 TYR A CA 1
ATOM 727 C C . TYR A 1 97 ? 5.400 17.206 9.959 1.00 62.88 97 TYR A C 1
ATOM 729 O O . TYR A 1 97 ? 4.478 17.217 10.785 1.00 62.88 97 TYR A O 1
ATOM 737 N N . PRO A 1 98 ? 5.374 17.997 8.869 1.00 70.12 98 PRO A N 1
ATOM 738 C CA . PRO A 1 98 ? 4.276 18.911 8.614 1.00 70.12 98 PRO A CA 1
ATOM 739 C C . PRO A 1 98 ? 2.992 18.126 8.354 1.00 70.12 98 PRO A C 1
ATOM 741 O O . PRO A 1 98 ? 2.789 17.536 7.291 1.00 70.12 98 PRO A O 1
ATOM 744 N N . VAL A 1 99 ? 2.099 18.143 9.343 1.00 77.56 99 VAL A N 1
ATOM 745 C CA . VAL A 1 99 ? 0.762 17.544 9.277 1.00 77.56 99 VAL A CA 1
ATOM 746 C C . VAL A 1 99 ? -0.269 18.663 9.275 1.00 77.56 99 VAL A C 1
ATOM 748 O O . VAL A 1 99 ? -0.340 19.436 10.235 1.00 77.56 99 VAL A O 1
ATOM 751 N N . GLY A 1 100 ? -1.073 18.718 8.212 1.00 81.69 100 GLY A N 1
ATOM 752 C CA . GLY A 1 100 ? -2.133 19.710 8.062 1.00 81.69 100 GLY A CA 1
ATOM 753 C C . GLY A 1 100 ? -3.261 19.539 9.086 1.00 81.69 100 GLY A C 1
ATOM 754 O O . GLY A 1 100 ? -3.442 18.471 9.673 1.00 81.69 100 GLY A O 1
ATOM 755 N N . ASP A 1 101 ? -4.024 20.598 9.323 1.00 85.50 101 ASP A N 1
ATOM 756 C CA . ASP A 1 101 ? -5.039 20.692 10.372 1.00 85.50 101 ASP A CA 1
ATOM 757 C C . ASP A 1 101 ? -6.197 19.696 10.163 1.00 85.50 101 ASP A C 1
ATOM 759 O O . ASP A 1 101 ? -6.613 19.001 11.097 1.00 85.50 101 ASP A O 1
ATOM 763 N N . LYS A 1 102 ? -6.688 19.538 8.929 1.00 86.50 102 LYS A N 1
ATOM 764 C CA . LYS A 1 102 ? -7.707 18.536 8.572 1.00 86.50 102 LYS A CA 1
ATOM 765 C C . LYS A 1 102 ? -7.138 17.129 8.680 1.00 86.50 102 LYS A C 1
ATOM 767 O O . LYS A 1 102 ? -7.813 16.235 9.192 1.00 86.50 102 LYS A O 1
ATOM 772 N N . GLN A 1 103 ? -5.906 16.909 8.220 1.00 82.31 103 GLN A N 1
ATOM 773 C CA . GLN A 1 103 ? -5.244 15.613 8.374 1.00 82.31 103 GLN A CA 1
ATOM 774 C C . GLN A 1 103 ? -5.087 15.247 9.856 1.00 82.31 103 GLN A C 1
ATOM 776 O O . GLN A 1 103 ? -5.364 14.109 10.244 1.00 82.31 103 GLN A O 1
ATOM 781 N N . ARG A 1 104 ? -4.727 16.214 10.700 1.00 82.00 104 ARG A N 1
ATOM 782 C CA . ARG A 1 104 ? -4.647 16.055 12.153 1.00 82.00 104 ARG A CA 1
ATOM 783 C C . ARG A 1 104 ? -6.007 15.723 12.761 1.00 82.00 104 ARG A C 1
ATOM 785 O O . ARG A 1 104 ? -6.078 14.827 13.595 1.00 82.00 104 ARG A O 1
ATOM 792 N N . ALA A 1 105 ? -7.092 16.349 12.307 1.00 84.69 105 ALA A N 1
ATOM 793 C CA . ALA A 1 105 ? -8.444 16.007 12.758 1.00 84.69 105 ALA A CA 1
ATOM 794 C C . ALA A 1 105 ? -8.803 14.535 12.475 1.00 84.69 105 ALA A C 1
ATOM 796 O O . ALA A 1 105 ? -9.379 13.862 13.329 1.00 84.69 105 ALA A O 1
ATOM 797 N N . VAL A 1 106 ? -8.403 13.998 11.316 1.00 82.00 106 VAL A N 1
ATOM 798 C CA . VAL A 1 106 ? -8.577 12.567 10.994 1.00 82.00 106 VAL A CA 1
ATOM 799 C C . VAL A 1 106 ? -7.764 11.677 11.933 1.00 82.00 106 VAL A C 1
ATOM 801 O O . VAL A 1 106 ? -8.276 10.666 12.414 1.00 82.00 106 VAL A O 1
ATOM 804 N N . CYS A 1 107 ? -6.521 12.065 12.223 1.00 80.31 107 CYS A N 1
ATOM 805 C CA . CYS A 1 107 ? -5.645 11.360 13.162 1.00 80.31 107 CYS A CA 1
ATOM 806 C C . CYS A 1 107 ? -6.253 11.316 14.572 1.00 80.31 107 CYS A C 1
ATOM 808 O O . CYS A 1 107 ? -6.311 10.253 15.192 1.00 80.31 107 CYS A O 1
ATOM 810 N N . ILE A 1 108 ? -6.779 12.449 15.047 1.00 80.94 108 ILE A N 1
ATOM 811 C CA . ILE A 1 108 ? -7.468 12.562 16.338 1.00 80.94 108 ILE A CA 1
ATOM 812 C C . ILE A 1 108 ? -8.706 11.663 16.366 1.00 80.94 108 ILE A C 1
ATOM 814 O O . ILE A 1 108 ? -8.872 10.893 17.309 1.00 80.94 108 ILE A O 1
ATOM 818 N N . ALA A 1 109 ? -9.544 11.694 15.327 1.00 81.12 109 ALA A N 1
ATOM 819 C CA . ALA A 1 109 ? -10.728 10.839 15.252 1.00 81.12 109 ALA A CA 1
ATOM 820 C C . ALA A 1 109 ? -10.362 9.344 15.298 1.00 81.12 109 ALA A C 1
ATOM 822 O O . ALA A 1 109 ? -10.973 8.579 16.046 1.00 81.12 109 ALA A O 1
ATOM 823 N N . HIS A 1 110 ? -9.319 8.931 14.567 1.00 80.44 110 HIS A N 1
ATOM 824 C CA . HIS A 1 110 ? -8.777 7.573 14.647 1.00 80.44 110 HIS A CA 1
ATOM 825 C C . HIS A 1 110 ? -8.352 7.212 16.076 1.00 80.44 110 HIS A C 1
ATOM 827 O O . HIS A 1 110 ? -8.776 6.175 16.589 1.00 80.44 110 HIS A O 1
ATOM 833 N N . ALA A 1 111 ? -7.563 8.069 16.730 1.00 78.12 111 ALA A N 1
ATOM 834 C CA . ALA A 1 111 ? -7.088 7.844 18.093 1.00 78.12 111 ALA A CA 1
ATOM 835 C C . ALA A 1 111 ? -8.245 7.750 19.103 1.00 78.12 111 ALA A C 1
ATOM 837 O O . ALA A 1 111 ? -8.248 6.865 19.959 1.00 78.12 111 ALA A O 1
ATOM 838 N N . MET A 1 112 ? -9.268 8.601 18.971 1.00 83.38 112 MET A N 1
ATOM 839 C CA . MET A 1 112 ? -10.468 8.557 19.810 1.00 83.38 112 MET A CA 1
ATOM 840 C C . MET A 1 112 ? -11.222 7.232 19.653 1.00 83.38 112 MET A C 1
ATOM 842 O O . MET A 1 112 ? -11.553 6.605 20.656 1.00 83.38 112 MET A O 1
ATOM 846 N N . HIS A 1 113 ? -11.432 6.755 18.422 1.00 86.94 113 HIS A N 1
ATOM 847 C CA . HIS A 1 113 ? -12.071 5.458 18.174 1.00 86.94 113 HIS A CA 1
ATOM 848 C C . HIS A 1 113 ? -11.307 4.298 18.831 1.00 86.94 113 HIS A C 1
ATOM 850 O O . HIS A 1 113 ? -11.915 3.459 19.499 1.00 86.94 113 HIS A O 1
ATOM 856 N N . LEU A 1 114 ? -9.980 4.265 18.680 1.00 82.44 114 LEU A N 1
ATOM 857 C CA . LEU A 1 114 ? -9.134 3.222 19.269 1.00 82.44 114 LEU A CA 1
ATOM 858 C C . LEU A 1 114 ? -9.155 3.276 20.804 1.00 82.44 114 LEU A C 1
ATOM 860 O O . LEU A 1 114 ? -9.278 2.239 21.462 1.00 82.44 114 LEU A O 1
ATOM 864 N N . LYS A 1 115 ? -9.115 4.481 21.391 1.00 85.00 115 LYS A N 1
ATOM 865 C CA . LYS A 1 115 ? -9.254 4.684 22.843 1.00 85.00 115 LYS A CA 1
ATOM 866 C C . LYS A 1 115 ? -10.603 4.175 23.355 1.00 85.00 115 LYS A C 1
ATOM 868 O O . LYS A 1 115 ? -10.663 3.557 24.417 1.00 85.00 115 LYS A O 1
ATOM 873 N N . SER A 1 116 ? -11.659 4.335 22.561 1.00 91.31 116 SER A N 1
ATOM 874 C CA . SER A 1 116 ? -12.994 3.769 22.796 1.00 91.31 116 SER A CA 1
ATOM 875 C C . SER A 1 116 ? -13.109 2.269 22.481 1.00 91.31 116 SER A C 1
ATOM 877 O O . SER A 1 116 ? -14.219 1.758 22.358 1.00 91.31 116 SER A O 1
ATOM 879 N N . LYS A 1 117 ? -11.983 1.548 22.376 1.00 93.94 117 LYS A N 1
ATOM 880 C CA . LYS A 1 117 ? -11.905 0.095 22.145 1.00 93.94 117 LYS A CA 1
ATOM 881 C C . LYS A 1 117 ? -12.483 -0.372 20.806 1.00 93.94 117 LYS A C 1
ATOM 883 O O . LYS A 1 117 ? -12.715 -1.568 20.635 1.00 93.94 117 LYS A O 1
ATOM 888 N N . LEU A 1 118 ? -12.674 0.531 19.843 1.00 88.88 118 LEU A N 1
ATOM 889 C CA . LEU A 1 118 ? -12.944 0.112 18.474 1.00 88.88 118 LEU A CA 1
ATOM 890 C C . LEU A 1 118 ? -11.680 -0.492 17.869 1.00 88.88 118 LEU A C 1
ATOM 892 O O . LEU A 1 118 ? -10.567 -0.015 18.085 1.00 88.88 118 LEU A O 1
ATOM 896 N N . THR A 1 119 ? -11.872 -1.542 17.080 1.00 88.56 119 THR A N 1
ATOM 897 C CA . THR A 1 119 ? -10.829 -2.067 16.200 1.00 88.56 119 THR A CA 1
ATOM 898 C C . THR A 1 119 ? -10.508 -1.053 15.120 1.00 88.56 119 THR A C 1
ATOM 900 O O . THR A 1 119 ? -11.269 -0.115 14.838 1.00 88.56 119 THR A O 1
ATOM 903 N N . LEU A 1 120 ? -9.397 -1.290 14.442 1.00 86.88 120 LEU A N 1
ATOM 904 C CA . LEU A 1 120 ? -9.067 -0.471 13.312 1.00 86.88 120 LEU A CA 1
ATOM 905 C C . LEU A 1 120 ? -10.124 -0.524 12.222 1.00 86.88 120 LEU A C 1
ATOM 907 O O . LEU A 1 120 ? -10.563 0.493 11.697 1.00 86.88 120 LEU A O 1
ATOM 911 N N . THR A 1 121 ? -10.509 -1.739 11.867 1.00 85.25 121 THR A N 1
ATOM 912 C CA . THR A 1 121 ? -11.409 -1.994 10.757 1.00 85.25 121 THR A CA 1
ATOM 913 C C . THR A 1 121 ? -12.724 -1.248 10.969 1.00 85.25 121 THR A C 1
ATOM 915 O O . THR A 1 121 ? -13.262 -0.648 10.037 1.00 85.25 121 THR A O 1
ATOM 918 N N . GLN A 1 122 ? -13.195 -1.177 12.218 1.00 91.12 122 GLN A N 1
ATOM 919 C CA . GLN A 1 122 ? -14.345 -0.360 12.607 1.00 91.12 122 GLN A CA 1
ATOM 920 C C . GLN A 1 122 ? -14.076 1.142 12.451 1.00 91.12 122 GLN A C 1
ATOM 922 O O . GLN A 1 122 ? -14.882 1.834 11.829 1.00 91.12 122 GLN A O 1
ATOM 927 N N . SER A 1 123 ? -12.949 1.646 12.961 1.00 90.62 123 SER A N 1
ATOM 928 C CA . SER A 1 123 ? -12.571 3.061 12.838 1.00 90.62 123 SER A CA 1
ATOM 929 C C . SER A 1 123 ? -12.462 3.507 11.371 1.00 90.62 123 SER A C 1
ATOM 931 O O . SER A 1 123 ? -13.084 4.492 10.966 1.00 90.62 123 SER A O 1
ATOM 933 N N . THR A 1 124 ? -11.769 2.729 10.533 1.00 87.06 124 THR A N 1
ATOM 934 C CA . THR A 1 124 ? -11.641 2.966 9.088 1.00 87.06 124 THR A CA 1
ATOM 935 C C . THR A 1 124 ? -12.997 2.952 8.393 1.00 87.06 124 THR A C 1
ATOM 937 O O . THR A 1 124 ? -13.240 3.789 7.523 1.00 87.06 124 THR A O 1
ATOM 940 N N . ARG A 1 125 ? -13.913 2.055 8.779 1.00 88.75 125 ARG A N 1
ATOM 941 C CA . ARG A 1 125 ? -15.273 2.010 8.222 1.00 88.75 125 ARG A CA 1
ATOM 942 C C . ARG A 1 125 ? -16.081 3.259 8.571 1.00 88.75 125 ARG A C 1
ATOM 944 O O . ARG A 1 125 ? -16.738 3.811 7.690 1.00 88.75 125 ARG A O 1
ATOM 951 N N . ILE A 1 126 ? -16.022 3.714 9.824 1.00 93.25 126 ILE A N 1
ATOM 952 C CA . ILE A 1 126 ? -16.710 4.934 10.280 1.00 93.25 126 ILE A CA 1
ATOM 953 C C . ILE A 1 126 ? -16.215 6.142 9.484 1.00 93.25 126 ILE A C 1
ATOM 955 O O . ILE A 1 126 ? -17.022 6.877 8.916 1.00 93.25 126 ILE A O 1
ATOM 959 N N . LEU A 1 127 ? -14.895 6.303 9.381 1.00 88.19 127 LEU A N 1
ATOM 960 C CA . LEU A 1 127 ? -14.294 7.426 8.665 1.00 88.19 127 LEU A CA 1
ATOM 961 C C . LEU A 1 127 ? -14.551 7.350 7.158 1.00 88.19 127 LEU A C 1
ATOM 963 O O . LEU A 1 127 ? -14.883 8.353 6.534 1.00 88.19 127 LEU A O 1
ATOM 967 N N . SER A 1 128 ? -14.476 6.163 6.556 1.00 86.94 128 SER A N 1
ATOM 968 C CA . SER A 1 128 ? -14.803 5.989 5.134 1.00 86.94 128 SER A CA 1
ATOM 969 C C . SER A 1 128 ? -16.235 6.434 4.839 1.00 86.94 128 SER A C 1
ATOM 971 O O . SER A 1 128 ? -16.461 7.180 3.886 1.00 86.94 128 SER A O 1
ATOM 973 N N . LYS A 1 129 ? -17.186 6.078 5.713 1.00 91.12 129 LYS A N 1
ATOM 974 C CA . LYS A 1 129 ? -18.579 6.523 5.611 1.00 91.12 129 LYS A CA 1
ATOM 975 C C . LYS A 1 129 ? -18.714 8.041 5.754 1.00 91.12 129 LYS A C 1
ATOM 977 O O . LYS A 1 129 ? -19.423 8.645 4.955 1.00 91.12 129 LYS A O 1
ATOM 982 N N . SER A 1 130 ? -18.035 8.670 6.719 1.00 92.75 130 SER A N 1
ATOM 983 C CA . SER A 1 130 ? -18.093 10.134 6.884 1.00 92.75 130 SER A CA 1
ATOM 984 C C . SER A 1 130 ? -17.486 10.888 5.701 1.00 92.75 130 SER A C 1
ATOM 986 O O . SER A 1 130 ? -17.912 11.995 5.393 1.00 92.75 130 SER A O 1
ATOM 988 N N . PHE A 1 131 ? -16.514 10.284 5.016 1.00 85.81 131 PHE A N 1
ATOM 989 C CA . PHE A 1 131 ? -15.911 10.828 3.801 1.00 85.81 131 PHE A CA 1
ATOM 990 C C . PHE A 1 131 ? -16.699 10.526 2.517 1.00 85.81 131 PHE A C 1
ATOM 992 O O . PHE A 1 131 ? -16.257 10.931 1.444 1.00 85.81 131 PHE A O 1
ATOM 999 N N . GLY A 1 132 ? -17.828 9.811 2.596 1.00 88.75 132 GLY A N 1
ATOM 1000 C CA . GLY A 1 132 ? -18.596 9.399 1.417 1.00 88.75 132 GLY A CA 1
ATOM 1001 C C . GLY A 1 132 ? -17.849 8.413 0.511 1.00 88.75 132 GLY A C 1
ATOM 1002 O O . GLY A 1 132 ? -18.134 8.338 -0.681 1.00 88.75 132 GLY A O 1
ATOM 1003 N N . ILE A 1 133 ? -16.873 7.677 1.051 1.00 84.75 133 ILE A N 1
ATOM 1004 C CA . ILE A 1 133 ? -16.089 6.697 0.295 1.00 84.75 133 ILE A CA 1
ATOM 1005 C C . ILE A 1 133 ? -16.939 5.445 0.078 1.00 84.75 133 ILE A C 1
ATOM 1007 O O . ILE A 1 133 ? -17.377 4.807 1.034 1.00 84.75 133 ILE A O 1
ATOM 1011 N N . THR A 1 134 ? -17.138 5.080 -1.187 1.00 84.69 134 THR A N 1
ATOM 1012 C CA . THR A 1 134 ? -17.881 3.876 -1.591 1.00 84.69 134 THR A CA 1
ATOM 1013 C C . THR A 1 134 ? -16.998 2.632 -1.678 1.00 84.69 134 THR A C 1
ATOM 1015 O O . THR A 1 134 ? -17.495 1.516 -1.555 1.00 84.69 134 THR A O 1
ATOM 1018 N N . ALA A 1 135 ? -15.687 2.808 -1.866 1.00 82.69 135 ALA A N 1
ATOM 1019 C CA . ALA A 1 135 ? -14.724 1.716 -1.856 1.00 82.69 135 ALA A CA 1
ATOM 1020 C C . ALA A 1 135 ? -14.587 1.097 -0.453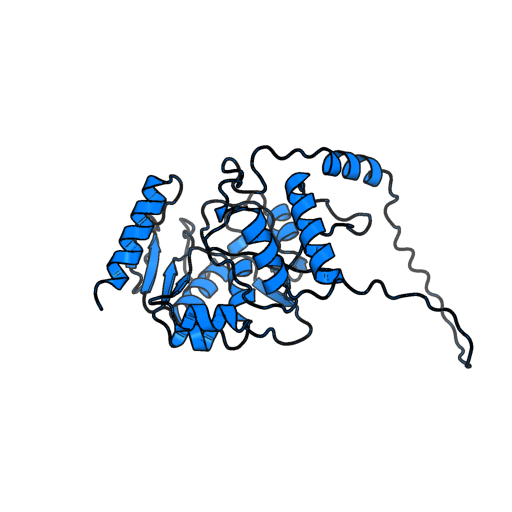 1.00 82.69 135 ALA A C 1
ATOM 1022 O O . ALA A 1 135 ? -14.542 1.799 0.559 1.00 82.69 135 ALA A O 1
ATOM 1023 N N . ASN A 1 136 ? -14.448 -0.228 -0.394 1.00 83.81 136 ASN A N 1
ATOM 1024 C CA . ASN A 1 136 ? -14.196 -0.937 0.859 1.00 83.81 136 ASN A CA 1
ATOM 1025 C C . ASN A 1 136 ? -12.727 -0.785 1.268 1.00 83.81 136 ASN A C 1
ATOM 1027 O O . ASN A 1 136 ? -11.861 -1.515 0.791 1.00 83.81 136 ASN A O 1
ATOM 1031 N N . ILE A 1 137 ? -12.449 0.160 2.168 1.00 85.19 137 ILE A N 1
ATOM 1032 C CA . ILE A 1 137 ? -11.101 0.381 2.703 1.00 85.19 137 ILE A CA 1
ATOM 1033 C C . ILE A 1 137 ? -10.883 -0.547 3.892 1.00 85.19 137 ILE A C 1
ATOM 1035 O O . ILE A 1 137 ? -11.513 -0.380 4.938 1.00 85.19 137 ILE A O 1
ATOM 1039 N N . LEU A 1 138 ? -10.008 -1.538 3.716 1.00 84.75 138 LEU A N 1
ATOM 1040 C CA . LEU A 1 138 ? -9.854 -2.630 4.669 1.00 84.75 138 LEU A CA 1
ATOM 1041 C C . LEU A 1 138 ? -8.449 -2.736 5.258 1.00 84.75 138 LEU A C 1
ATOM 1043 O O . LEU A 1 138 ? -7.449 -2.833 4.547 1.00 84.75 138 LEU A O 1
ATOM 1047 N N . PRO A 1 139 ? -8.426 -2.834 6.590 1.00 85.06 139 PRO A N 1
ATOM 1048 C CA . PRO A 1 139 ? -7.363 -3.366 7.395 1.00 85.06 139 PRO A CA 1
ATOM 1049 C C . PRO A 1 139 ? -6.583 -4.541 6.864 1.00 85.06 139 PRO A C 1
ATOM 1051 O O . PRO A 1 139 ? -7.187 -5.609 6.881 1.00 85.06 139 PRO A O 1
ATOM 1054 N N . ALA A 1 140 ? -5.285 -4.479 6.548 1.00 85.94 140 ALA A N 1
ATOM 1055 C CA . ALA A 1 140 ? -4.540 -5.742 6.453 1.00 85.94 140 ALA A CA 1
ATOM 1056 C C . ALA A 1 140 ? -4.630 -6.499 7.792 1.00 85.94 140 ALA A C 1
ATOM 1058 O O . ALA A 1 140 ? -4.982 -7.673 7.814 1.00 85.94 140 ALA A O 1
ATOM 1059 N N . THR A 1 141 ? -4.425 -5.797 8.908 1.00 87.69 141 THR A N 1
ATOM 1060 C CA . THR A 1 141 ? -4.557 -6.308 10.276 1.00 87.69 141 THR A CA 1
ATOM 1061 C C . THR A 1 141 ? -5.088 -5.213 11.207 1.00 87.69 141 THR A C 1
ATOM 1063 O O . THR A 1 141 ? -4.833 -4.035 10.966 1.00 87.69 141 THR A O 1
ATOM 1066 N N . ASP A 1 142 ? -5.783 -5.593 12.284 1.00 86.94 142 ASP A N 1
ATOM 1067 C CA . ASP A 1 142 ? -6.085 -4.694 13.413 1.00 86.94 142 ASP A CA 1
ATOM 1068 C C . ASP A 1 142 ? -4.922 -4.618 14.425 1.00 86.94 142 ASP A C 1
ATOM 1070 O O . ASP A 1 142 ? -4.978 -3.857 15.388 1.00 86.94 142 ASP A O 1
ATOM 1074 N N . SER A 1 143 ? -3.874 -5.431 14.243 1.00 83.31 143 SER A N 1
ATOM 1075 C CA . SER A 1 143 ? -2.698 -5.452 15.121 1.00 83.31 143 SER A CA 1
ATOM 1076 C C . SER A 1 143 ? -1.706 -4.337 14.778 1.00 83.31 143 SER A C 1
ATOM 1078 O O . SER A 1 143 ? -1.627 -3.871 13.639 1.00 83.31 143 SER A O 1
ATOM 1080 N N . ARG A 1 144 ? -0.898 -3.926 15.761 1.00 80.62 144 ARG A N 1
ATOM 1081 C CA . ARG A 1 144 ? 0.211 -2.993 15.527 1.00 80.62 144 ARG A CA 1
ATOM 1082 C C . ARG A 1 144 ? 1.325 -3.696 14.753 1.00 80.62 144 ARG A C 1
ATOM 1084 O O . ARG A 1 144 ? 1.745 -4.791 15.122 1.00 80.62 144 ARG A O 1
ATOM 1091 N N . ILE A 1 145 ? 1.793 -3.032 13.705 1.00 80.50 145 ILE A N 1
ATOM 1092 C CA . ILE A 1 145 ? 2.995 -3.385 12.961 1.00 80.50 145 ILE A CA 1
ATOM 1093 C C . ILE A 1 145 ? 3.682 -2.096 12.522 1.00 80.50 145 ILE A C 1
ATOM 1095 O O . ILE A 1 145 ? 3.022 -1.188 12.006 1.00 80.50 145 ILE A O 1
ATOM 1099 N N . THR A 1 146 ? 4.990 -2.026 12.726 1.00 81.31 146 THR A N 1
ATOM 1100 C CA . THR A 1 146 ? 5.811 -0.875 12.345 1.00 81.31 146 THR A CA 1
ATOM 1101 C C . THR A 1 146 ? 6.937 -1.347 11.440 1.00 81.31 146 THR A C 1
ATOM 1103 O O . THR A 1 146 ? 7.578 -2.346 11.750 1.00 81.31 146 THR A O 1
ATOM 1106 N N . ALA A 1 147 ? 7.174 -0.657 10.323 1.00 80.88 147 ALA A N 1
ATOM 1107 C CA . ALA A 1 147 ? 8.362 -0.883 9.507 1.00 80.88 147 ALA A CA 1
ATOM 1108 C C . ALA A 1 147 ? 9.427 0.169 9.803 1.00 80.88 147 ALA A C 1
ATOM 1110 O O . ALA A 1 147 ? 9.114 1.353 9.953 1.00 80.88 147 ALA A O 1
ATOM 1111 N N . TYR A 1 148 ? 10.673 -0.280 9.792 1.00 83.81 148 TYR A N 1
ATOM 1112 C CA . TYR A 1 148 ? 11.873 0.528 9.926 1.00 83.81 148 TYR A CA 1
ATOM 1113 C C . TYR A 1 148 ? 12.785 0.280 8.727 1.00 83.81 148 TYR A C 1
ATOM 1115 O O . TYR A 1 148 ? 12.818 -0.827 8.182 1.00 83.81 148 TYR A O 1
ATOM 1123 N N . ALA A 1 149 ? 13.506 1.317 8.311 1.00 84.81 149 ALA A N 1
ATOM 1124 C CA . ALA A 1 149 ? 14.590 1.194 7.348 1.00 84.81 149 ALA A CA 1
ATOM 1125 C C . ALA A 1 149 ? 15.879 0.916 8.112 1.00 84.81 149 ALA A C 1
ATOM 1127 O O . ALA A 1 149 ? 16.260 1.690 8.987 1.00 84.81 149 ALA A O 1
ATOM 1128 N N . LYS A 1 150 ? 16.565 -0.161 7.748 1.00 87.19 150 LYS A N 1
ATOM 1129 C CA . LYS A 1 150 ? 17.908 -0.452 8.227 1.00 87.19 150 LYS A CA 1
ATOM 1130 C C . LYS A 1 150 ? 18.917 -0.100 7.152 1.00 87.19 150 LYS A C 1
ATOM 1132 O O . LYS A 1 150 ? 18.894 -0.670 6.057 1.00 87.19 150 LYS A O 1
ATOM 1137 N N . PHE A 1 151 ? 19.805 0.831 7.463 1.00 83.94 151 PHE A N 1
ATOM 1138 C CA . PHE A 1 151 ? 20.807 1.330 6.531 1.00 83.94 151 PHE A CA 1
ATOM 1139 C C . PHE A 1 151 ? 22.120 1.587 7.268 1.00 83.94 151 PHE A C 1
ATOM 1141 O O . PHE A 1 151 ? 22.118 2.170 8.343 1.00 83.94 151 PHE A O 1
ATOM 1148 N N . ALA A 1 152 ? 23.236 1.106 6.710 1.00 84.81 152 ALA A N 1
ATOM 1149 C CA . ALA A 1 152 ? 24.574 1.231 7.306 1.00 84.81 152 ALA A CA 1
ATOM 1150 C C . ALA A 1 152 ? 24.697 0.740 8.772 1.00 84.81 152 ALA A C 1
ATOM 1152 O O . ALA A 1 152 ? 25.567 1.189 9.507 1.00 84.81 152 ALA A O 1
ATOM 1153 N N . GLY A 1 153 ? 23.854 -0.214 9.189 1.00 84.50 153 GLY A N 1
ATOM 1154 C CA . GLY A 1 153 ? 23.837 -0.752 10.556 1.00 84.50 153 GLY A CA 1
ATOM 1155 C C . GLY A 1 153 ? 22.926 0.004 11.527 1.00 84.50 153 GLY A C 1
ATOM 1156 O O . GLY A 1 153 ? 22.674 -0.501 12.618 1.00 84.50 153 GLY A O 1
ATOM 1157 N N . GLU A 1 154 ? 22.373 1.141 11.114 1.00 86.50 154 GLU A N 1
ATOM 1158 C CA . GLU A 1 154 ? 21.462 1.958 11.912 1.00 86.50 154 GLU A CA 1
ATOM 1159 C C . GLU A 1 154 ? 20.000 1.726 11.515 1.00 86.50 154 GLU A C 1
ATOM 1161 O O . GLU A 1 154 ? 19.688 1.328 10.387 1.00 86.50 154 GLU A O 1
ATOM 1166 N N . MET A 1 155 ? 19.103 1.956 12.475 1.00 84.25 155 MET A N 1
ATOM 1167 C CA . MET A 1 155 ? 17.660 1.781 12.337 1.00 84.25 155 MET A CA 1
ATOM 1168 C C . MET A 1 155 ? 16.977 3.141 12.315 1.00 84.25 155 MET A C 1
ATOM 1170 O O . MET A 1 155 ? 17.055 3.900 13.275 1.00 84.25 155 MET A O 1
ATOM 1174 N N . PHE A 1 156 ? 16.252 3.412 11.239 1.00 81.50 156 PHE A N 1
ATOM 1175 C CA . PHE A 1 156 ? 15.514 4.649 11.039 1.00 81.50 156 PHE A CA 1
ATOM 1176 C C . PHE A 1 156 ? 14.028 4.349 10.935 1.00 81.50 156 PHE A C 1
ATOM 1178 O O . PHE A 1 156 ? 13.617 3.334 10.353 1.00 81.50 156 PHE A O 1
ATOM 1185 N N . SER A 1 157 ? 13.186 5.262 11.419 1.00 80.38 157 SER A N 1
ATOM 1186 C CA . SER A 1 157 ? 11.812 5.253 10.939 1.00 80.38 157 SER A CA 1
ATOM 1187 C C . SER A 1 157 ? 11.832 5.445 9.417 1.00 80.38 157 SER A C 1
ATOM 1189 O O . SER A 1 157 ? 12.701 6.116 8.860 1.00 80.38 157 SER A O 1
ATOM 1191 N N . ILE A 1 158 ? 10.877 4.845 8.709 1.00 76.56 158 ILE A N 1
ATOM 1192 C CA . ILE A 1 158 ? 10.797 5.014 7.249 1.00 76.56 158 ILE A CA 1
ATOM 1193 C C . ILE A 1 158 ? 10.622 6.500 6.874 1.00 76.56 158 ILE A C 1
ATOM 1195 O O . ILE A 1 158 ? 11.048 6.920 5.801 1.00 76.56 158 ILE A O 1
ATOM 1199 N N . ALA A 1 159 ? 10.023 7.292 7.763 1.00 72.50 159 ALA A N 1
ATOM 1200 C CA . ALA A 1 159 ? 9.894 8.729 7.617 1.00 72.50 159 ALA A CA 1
ATOM 1201 C C . ALA A 1 159 ? 11.258 9.437 7.626 1.00 72.50 159 ALA A C 1
ATOM 1203 O O . ALA A 1 159 ? 11.593 10.136 6.665 1.00 72.50 159 ALA A O 1
ATOM 1204 N N . ASP A 1 160 ? 12.062 9.182 8.659 1.00 75.06 160 ASP A N 1
ATOM 1205 C CA . ASP A 1 160 ? 13.369 9.825 8.844 1.00 75.06 160 ASP A CA 1
ATOM 1206 C C . ASP A 1 160 ? 14.346 9.377 7.776 1.00 75.06 160 ASP A C 1
ATOM 1208 O O . ASP A 1 160 ? 15.053 10.198 7.198 1.00 75.06 160 ASP A O 1
ATOM 1212 N N . PHE A 1 161 ? 14.309 8.094 7.417 1.00 77.38 161 PHE A N 1
ATOM 1213 C CA . PHE A 1 161 ? 15.111 7.570 6.323 1.00 77.38 161 PHE A CA 1
ATOM 1214 C C . PHE A 1 161 ? 14.842 8.327 5.016 1.00 77.38 161 PHE A C 1
ATOM 1216 O O . PHE A 1 161 ? 15.768 8.800 4.357 1.00 77.38 161 PHE A O 1
ATOM 1223 N N . LYS A 1 162 ? 13.567 8.548 4.675 1.00 72.44 162 LYS A N 1
ATOM 1224 C CA . LYS A 1 162 ? 13.195 9.351 3.501 1.00 72.44 162 LYS A CA 1
ATOM 1225 C C . LYS A 1 162 ? 13.636 10.809 3.626 1.00 72.44 162 LYS A C 1
ATOM 1227 O O . LYS A 1 162 ? 14.020 11.415 2.626 1.00 72.44 162 LYS A O 1
ATOM 1232 N N . ALA A 1 163 ? 13.587 11.380 4.828 1.00 71.25 163 ALA A N 1
ATOM 1233 C CA . ALA A 1 163 ? 14.018 12.750 5.080 1.00 71.25 163 ALA A CA 1
ATOM 1234 C C . ALA A 1 163 ? 15.543 12.928 4.962 1.00 71.25 163 ALA A C 1
ATOM 1236 O O . ALA A 1 163 ? 15.992 13.960 4.460 1.00 71.25 163 ALA A O 1
ATOM 1237 N N . ILE A 1 164 ? 16.328 11.931 5.367 1.00 71.31 164 ILE A N 1
ATOM 1238 C CA . ILE A 1 164 ? 17.790 11.900 5.215 1.00 71.31 164 ILE A CA 1
ATOM 1239 C C . ILE A 1 164 ? 18.155 11.751 3.736 1.00 71.31 164 ILE A C 1
ATOM 1241 O O . ILE A 1 164 ? 19.053 12.418 3.225 1.00 71.31 164 ILE A O 1
ATOM 1245 N N . CYS A 1 165 ? 17.405 10.930 3.007 1.00 69.81 165 CYS A N 1
ATOM 1246 C CA . CYS A 1 165 ? 17.697 10.592 1.623 1.00 69.81 165 CYS A CA 1
ATOM 1247 C C . CYS A 1 165 ? 17.088 11.539 0.574 1.00 69.81 165 CYS A C 1
ATOM 1249 O O . CYS A 1 165 ? 17.039 11.176 -0.599 1.00 69.81 165 CYS A O 1
ATOM 1251 N N . LYS A 1 166 ? 16.645 12.748 0.956 1.00 62.94 166 LYS A N 1
ATOM 1252 C CA . LYS A 1 166 ? 15.872 13.705 0.124 1.00 62.94 166 LYS A CA 1
ATOM 1253 C C . LYS A 1 166 ? 16.363 13.906 -1.319 1.00 62.94 166 LYS A C 1
ATOM 1255 O O . LYS A 1 166 ? 15.556 14.235 -2.187 1.00 62.94 166 LYS A O 1
ATOM 1260 N N . THR A 1 167 ? 17.657 13.749 -1.588 1.00 59.22 167 THR A N 1
ATOM 1261 C CA . THR A 1 167 ? 18.261 13.946 -2.917 1.00 59.22 167 THR A CA 1
ATOM 1262 C C . THR A 1 167 ? 18.445 12.656 -3.718 1.00 59.22 167 THR A C 1
ATOM 1264 O O . THR A 1 167 ? 18.599 12.718 -4.939 1.00 59.22 167 THR A O 1
ATOM 1267 N N . ASP A 1 168 ? 18.383 11.489 -3.078 1.00 69.44 168 ASP A N 1
ATOM 1268 C CA . ASP A 1 168 ? 18.591 10.192 -3.711 1.00 69.44 168 ASP A CA 1
ATOM 1269 C C . ASP A 1 168 ? 17.260 9.463 -3.917 1.00 69.44 168 ASP A C 1
ATOM 1271 O O . ASP A 1 168 ? 16.754 8.752 -3.048 1.00 69.44 168 ASP A O 1
ATOM 1275 N N . LYS A 1 169 ? 16.718 9.585 -5.133 1.00 63.19 169 LYS A N 1
ATOM 1276 C CA . LYS A 1 169 ? 15.482 8.903 -5.557 1.00 63.19 169 LYS A CA 1
ATOM 1277 C C . LYS A 1 169 ? 15.566 7.373 -5.497 1.00 63.19 169 LYS A C 1
ATOM 1279 O O . LYS A 1 169 ? 14.546 6.711 -5.650 1.00 63.19 169 LYS A O 1
ATOM 1284 N N . THR A 1 170 ? 16.758 6.809 -5.310 1.00 68.06 170 THR A N 1
ATOM 1285 C CA . THR A 1 170 ? 16.980 5.363 -5.220 1.00 68.06 170 THR A CA 1
ATOM 1286 C C . THR A 1 170 ? 17.212 4.871 -3.796 1.00 68.06 170 THR A C 1
ATOM 1288 O O . THR A 1 170 ? 17.389 3.672 -3.590 1.00 68.06 170 THR A O 1
ATOM 1291 N N . ALA A 1 171 ? 17.195 5.760 -2.802 1.00 69.31 171 ALA A N 1
ATOM 1292 C CA . ALA A 1 171 ? 17.476 5.395 -1.420 1.00 69.31 171 ALA A CA 1
ATOM 1293 C C . ALA A 1 171 ? 16.488 4.380 -0.838 1.00 69.31 171 ALA A C 1
ATOM 1295 O O . ALA A 1 171 ? 16.910 3.465 -0.132 1.00 69.31 171 ALA A O 1
ATOM 1296 N N . ASP A 1 172 ? 15.209 4.463 -1.218 1.00 66.88 172 ASP A N 1
ATOM 1297 C CA . ASP A 1 172 ? 14.179 3.481 -0.846 1.00 66.88 172 ASP A CA 1
ATOM 1298 C C . ASP A 1 172 ? 14.536 2.049 -1.307 1.00 66.88 172 ASP A C 1
ATOM 1300 O O . ASP A 1 172 ? 13.984 1.075 -0.794 1.00 66.88 172 ASP A O 1
ATOM 1304 N N . TYR A 1 173 ? 15.482 1.902 -2.245 1.00 74.12 173 TYR A N 1
ATOM 1305 C CA . TYR A 1 173 ? 15.988 0.613 -2.719 1.00 74.12 173 TYR A CA 1
ATOM 1306 C C . TYR A 1 173 ? 17.305 0.160 -2.061 1.00 74.12 173 TYR A C 1
ATOM 1308 O O . TYR A 1 173 ? 17.768 -0.956 -2.323 1.00 74.12 173 TYR A O 1
ATOM 1316 N N . LYS A 1 174 ? 17.920 1.010 -1.232 1.00 75.38 174 LYS A N 1
ATOM 1317 C CA . LYS A 1 174 ? 19.229 0.776 -0.599 1.00 75.38 174 LYS A CA 1
ATOM 1318 C C . LYS A 1 174 ? 19.135 0.311 0.855 1.00 75.38 174 LYS A C 1
ATOM 1320 O O . LYS A 1 174 ? 20.110 -0.234 1.362 1.00 75.38 174 LYS A O 1
ATOM 1325 N N . ALA A 1 175 ? 17.995 0.512 1.513 1.00 80.25 175 ALA A N 1
ATOM 1326 C CA . ALA A 1 175 ? 17.765 0.048 2.878 1.00 80.25 175 ALA A CA 1
ATOM 1327 C C . ALA A 1 175 ? 17.095 -1.328 2.922 1.00 80.25 175 ALA A C 1
ATOM 1329 O O . ALA A 1 175 ? 16.248 -1.665 2.089 1.00 80.25 175 ALA A O 1
ATOM 1330 N N . GLU A 1 176 ? 17.434 -2.107 3.945 1.00 87.06 176 GLU A N 1
ATOM 1331 C CA . GLU A 1 176 ? 16.628 -3.259 4.331 1.00 87.06 176 GLU A CA 1
ATOM 1332 C C . GLU A 1 176 ? 15.405 -2.804 5.129 1.00 87.06 176 GLU A C 1
ATOM 1334 O O . GLU A 1 176 ? 15.399 -1.725 5.719 1.00 87.06 176 GLU A O 1
ATOM 1339 N N . ILE A 1 177 ? 14.365 -3.638 5.159 1.00 86.69 177 ILE A N 1
ATOM 1340 C CA . ILE A 1 177 ? 13.159 -3.366 5.939 1.00 86.69 177 ILE A CA 1
ATOM 1341 C C . ILE A 1 177 ? 13.069 -4.353 7.091 1.00 86.69 177 ILE A C 1
ATOM 1343 O O . ILE A 1 177 ? 12.966 -5.562 6.869 1.00 86.69 177 ILE A O 1
ATOM 1347 N N . GLU A 1 178 ? 13.041 -3.822 8.306 1.00 89.12 178 GLU A N 1
ATOM 1348 C CA . GLU A 1 178 ? 12.767 -4.578 9.523 1.00 89.12 178 GLU A CA 1
ATOM 1349 C C . GLU A 1 178 ? 11.364 -4.252 10.043 1.00 89.12 178 GLU A C 1
ATOM 1351 O O . GLU A 1 178 ? 10.877 -3.126 9.919 1.00 89.12 178 GLU A O 1
ATOM 1356 N N . LEU A 1 179 ? 10.682 -5.263 10.584 1.00 86.00 179 LEU A N 1
ATOM 1357 C CA . LEU A 1 179 ? 9.305 -5.151 11.058 1.00 86.00 179 LEU A CA 1
ATOM 1358 C C . LEU A 1 179 ? 9.251 -5.386 12.565 1.00 86.00 179 LEU A C 1
ATOM 1360 O O . LEU A 1 179 ? 9.679 -6.433 13.045 1.00 86.00 179 LEU A O 1
ATOM 1364 N N . GLU A 1 180 ? 8.641 -4.452 13.284 1.00 85.00 180 GLU A N 1
ATOM 1365 C CA . GLU A 1 180 ? 8.366 -4.557 14.712 1.00 85.00 180 GLU A CA 1
ATOM 1366 C C . GLU A 1 180 ? 6.890 -4.895 14.948 1.00 85.00 180 GLU A C 1
ATOM 1368 O O . GLU A 1 180 ? 5.981 -4.225 14.445 1.00 85.00 180 GLU A O 1
ATOM 1373 N N . PHE A 1 181 ? 6.647 -5.933 15.748 1.00 82.44 181 PHE A N 1
ATOM 1374 C CA . PHE A 1 181 ? 5.328 -6.294 16.260 1.00 82.44 181 PHE A CA 1
ATOM 1375 C C . PHE A 1 181 ? 5.467 -7.130 17.538 1.00 82.44 181 PHE A C 1
ATOM 1377 O O . PHE A 1 181 ? 6.382 -7.936 17.676 1.00 82.44 181 PHE A O 1
ATOM 1384 N N . THR A 1 182 ? 4.523 -6.983 18.469 1.00 82.69 182 THR A N 1
ATOM 1385 C CA . THR A 1 182 ? 4.527 -7.734 19.742 1.00 82.69 182 THR A CA 1
ATOM 1386 C C . THR A 1 182 ? 4.041 -9.172 19.580 1.00 82.69 182 THR A C 1
ATOM 1388 O O . THR A 1 182 ? 4.455 -10.078 20.298 1.00 82.69 182 THR A O 1
ATOM 1391 N N . LYS A 1 183 ? 3.133 -9.392 18.627 1.00 88.62 183 LYS A N 1
ATOM 1392 C CA . LYS A 1 183 ? 2.610 -10.700 18.231 1.00 88.62 183 LYS A CA 1
ATOM 1393 C C . LYS A 1 183 ? 2.510 -10.732 16.719 1.00 88.62 183 LYS A C 1
ATOM 1395 O O . LYS A 1 183 ? 2.243 -9.704 16.103 1.00 88.62 183 LYS A O 1
ATOM 1400 N N . TYR A 1 184 ? 2.679 -11.915 16.131 1.00 90.12 184 TYR A N 1
ATOM 1401 C CA . TYR A 1 184 ? 2.526 -12.074 14.687 1.00 90.12 184 TYR A CA 1
ATOM 1402 C C . TYR A 1 184 ? 1.160 -11.542 14.229 1.00 90.12 184 TYR A C 1
ATOM 1404 O O . TYR A 1 184 ? 0.135 -12.102 14.647 1.00 90.12 184 TYR A O 1
ATOM 1412 N N . PRO A 1 185 ? 1.126 -10.505 13.370 1.00 88.19 185 PRO A N 1
ATOM 1413 C CA . PRO A 1 185 ? -0.123 -9.889 12.957 1.00 88.19 185 PRO A CA 1
ATOM 1414 C C . PRO A 1 185 ? -0.962 -10.896 12.178 1.00 88.19 185 PRO A C 1
ATOM 1416 O O . PRO A 1 185 ? -0.449 -11.670 11.364 1.00 88.19 185 PRO A O 1
ATOM 1419 N N . GLN A 1 186 ? -2.264 -10.896 12.439 1.00 94.06 186 GLN A N 1
ATOM 1420 C CA . GLN A 1 186 ? -3.219 -11.730 11.715 1.00 94.06 186 GLN A CA 1
ATOM 1421 C C . GLN A 1 186 ? -3.977 -10.879 10.712 1.00 94.06 186 GLN A C 1
ATOM 1423 O O . GLN A 1 186 ? -4.344 -9.742 11.019 1.00 94.06 186 GLN A O 1
ATOM 1428 N N . ILE A 1 187 ? -4.222 -11.434 9.527 1.00 92.00 187 ILE A N 1
ATOM 1429 C CA . ILE A 1 187 ? -5.102 -10.781 8.565 1.00 92.00 187 ILE A CA 1
ATOM 1430 C C . ILE A 1 187 ? -6.505 -10.611 9.172 1.00 92.00 187 ILE A C 1
ATOM 1432 O O . ILE A 1 187 ? -6.989 -11.503 9.876 1.00 92.00 187 ILE A O 1
ATOM 1436 N N . THR A 1 188 ? -7.168 -9.486 8.909 1.00 89.50 188 THR A N 1
ATOM 1437 C CA . THR A 1 188 ? -8.574 -9.307 9.307 1.00 89.50 188 THR A CA 1
ATOM 1438 C C . THR A 1 188 ? -9.484 -10.271 8.542 1.00 89.50 188 THR A C 1
ATOM 1440 O O . THR A 1 188 ? -9.164 -10.722 7.434 1.00 89.50 188 THR A O 1
ATOM 1443 N N . LYS A 1 189 ? -10.647 -10.597 9.118 1.00 95.88 189 LYS A N 1
ATOM 1444 C CA . LYS A 1 189 ? -11.637 -11.460 8.449 1.00 95.88 189 LYS A CA 1
ATOM 1445 C C . LYS A 1 189 ? -12.147 -10.803 7.170 1.00 95.88 189 LYS A C 1
ATOM 1447 O O . LYS A 1 189 ? -12.316 -11.473 6.155 1.00 95.88 189 LYS A O 1
ATOM 1452 N N . GLU A 1 190 ? -12.347 -9.495 7.217 1.00 90.00 190 GLU A N 1
ATOM 1453 C CA . GLU A 1 190 ? -12.800 -8.659 6.117 1.00 90.00 190 GLU A CA 1
ATOM 1454 C C . GLU A 1 190 ? -11.811 -8.696 4.952 1.00 90.00 190 GLU A C 1
ATOM 1456 O O . GLU A 1 190 ? -12.218 -8.972 3.824 1.00 90.00 190 GLU A O 1
ATOM 1461 N N . SER A 1 191 ? -10.514 -8.501 5.213 1.00 91.25 191 SER A N 1
ATOM 1462 C CA . SER A 1 191 ? -9.489 -8.553 4.163 1.00 91.25 191 SER A CA 1
ATOM 1463 C C . SER A 1 191 ? -9.310 -9.954 3.596 1.00 91.25 191 SER A C 1
ATOM 1465 O O . SER A 1 191 ? -9.204 -10.112 2.381 1.00 91.25 191 SER A O 1
ATOM 1467 N N . ALA A 1 192 ? -9.344 -10.991 4.437 1.00 93.12 192 ALA A N 1
ATOM 1468 C CA . ALA A 1 192 ? -9.311 -12.370 3.955 1.00 93.12 192 ALA A CA 1
ATOM 1469 C C . ALA A 1 192 ? -10.520 -12.690 3.060 1.00 93.12 192 ALA A C 1
ATOM 1471 O O . ALA A 1 192 ? -10.367 -13.319 2.014 1.00 93.12 192 ALA A O 1
ATOM 1472 N N . SER A 1 193 ? -11.717 -12.238 3.445 1.00 91.62 193 SER A N 1
ATOM 1473 C CA . SER A 1 193 ? -12.935 -12.403 2.648 1.00 91.62 193 SER A CA 1
ATOM 1474 C C . SER A 1 193 ? -12.849 -11.656 1.318 1.00 91.62 193 SER A C 1
ATOM 1476 O O . SER A 1 193 ? -13.242 -12.206 0.291 1.00 91.62 193 SER A O 1
ATOM 1478 N N . ALA A 1 194 ? -12.321 -10.430 1.314 1.00 90.06 194 ALA A N 1
ATOM 1479 C CA . ALA A 1 194 ? -12.151 -9.635 0.100 1.00 90.06 194 ALA A CA 1
ATOM 1480 C C . ALA A 1 194 ? -11.184 -10.303 -0.889 1.00 90.06 194 ALA A C 1
ATOM 1482 O O . ALA A 1 194 ? -11.496 -10.395 -2.071 1.00 90.06 194 ALA A O 1
ATOM 1483 N N . ILE A 1 195 ? -10.061 -10.842 -0.403 1.00 90.50 195 ILE A N 1
ATOM 1484 C CA . ILE A 1 195 ? -9.103 -11.579 -1.241 1.00 90.50 195 ILE A CA 1
ATOM 1485 C C . ILE A 1 195 ? -9.743 -12.843 -1.826 1.00 90.50 195 ILE A C 1
ATOM 1487 O O . ILE A 1 195 ? -9.651 -13.069 -3.025 1.00 90.50 195 ILE A O 1
ATOM 1491 N N . ASN A 1 196 ? -10.427 -13.646 -1.003 1.00 89.19 196 ASN A N 1
ATOM 1492 C CA . ASN A 1 196 ? -11.001 -14.922 -1.450 1.00 89.19 196 ASN A CA 1
ATOM 1493 C C . ASN A 1 196 ? -12.194 -14.768 -2.406 1.00 89.19 196 ASN A C 1
ATOM 1495 O O . ASN A 1 196 ? -12.429 -15.648 -3.227 1.00 89.19 196 ASN A O 1
ATOM 1499 N N . SER A 1 197 ? -12.987 -13.705 -2.254 1.00 87.62 197 SER A N 1
ATOM 1500 C CA . SER A 1 197 ? -14.153 -13.441 -3.114 1.00 87.62 197 SER A CA 1
ATOM 1501 C C . SER A 1 197 ? -13.811 -12.614 -4.353 1.00 87.62 197 SER A C 1
ATOM 1503 O O . SER A 1 197 ? -14.592 -12.577 -5.303 1.00 87.62 197 SER A O 1
ATOM 1505 N N . GLY A 1 198 ? -12.656 -11.946 -4.347 1.00 88.50 198 GLY A N 1
ATOM 1506 C CA . GLY A 1 198 ? -12.167 -11.174 -5.474 1.00 88.50 198 GLY A CA 1
ATOM 1507 C C . GLY A 1 198 ? -11.815 -12.067 -6.659 1.00 88.50 198 GLY A C 1
ATOM 1508 O O . GLY A 1 198 ? -11.266 -13.156 -6.508 1.00 88.50 198 GLY A O 1
ATOM 1509 N N . ARG A 1 199 ? -12.091 -11.577 -7.870 1.00 88.75 199 ARG A N 1
ATOM 1510 C CA . ARG A 1 199 ? -11.689 -12.267 -9.105 1.00 88.75 199 ARG A CA 1
ATOM 1511 C C . ARG A 1 199 ? -10.172 -12.276 -9.301 1.00 88.75 199 ARG A C 1
ATOM 1513 O O . ARG A 1 199 ? -9.640 -13.169 -9.952 1.00 88.75 199 ARG A O 1
ATOM 1520 N N . ALA A 1 200 ? -9.503 -11.265 -8.754 1.00 90.56 200 ALA A N 1
ATOM 1521 C CA . ALA A 1 200 ? -8.060 -11.121 -8.753 1.00 90.56 200 ALA A CA 1
ATOM 1522 C C . ALA A 1 200 ? -7.605 -10.228 -7.596 1.00 90.56 200 ALA A C 1
ATOM 1524 O O . ALA A 1 200 ? -8.382 -9.417 -7.082 1.00 90.56 200 ALA A O 1
ATOM 1525 N N . VAL A 1 201 ? -6.329 -10.341 -7.239 1.00 92.81 201 VAL A N 1
ATOM 1526 C CA . VAL A 1 201 ? -5.623 -9.400 -6.369 1.00 92.81 201 VAL A CA 1
ATOM 1527 C C . VAL A 1 201 ? -4.656 -8.592 -7.220 1.00 92.81 201 VAL A C 1
ATOM 1529 O O . VAL A 1 201 ? -3.820 -9.162 -7.914 1.00 92.81 201 VAL A O 1
ATOM 1532 N N . ILE A 1 202 ? -4.751 -7.266 -7.150 1.00 93.19 202 ILE A N 1
ATOM 1533 C CA . ILE A 1 202 ? -3.816 -6.361 -7.820 1.00 93.19 202 ILE A CA 1
ATOM 1534 C C . ILE A 1 202 ? -2.940 -5.714 -6.751 1.00 93.19 202 ILE A C 1
ATOM 1536 O O . ILE A 1 202 ? -3.441 -5.054 -5.838 1.00 93.19 202 ILE A O 1
ATOM 1540 N N . ILE A 1 203 ? -1.631 -5.908 -6.868 1.00 89.12 203 ILE A N 1
ATOM 1541 C CA . ILE A 1 203 ? -0.617 -5.217 -6.076 1.00 89.12 203 ILE A CA 1
ATOM 1542 C C . ILE A 1 203 ? 0.032 -4.202 -7.005 1.00 89.12 203 ILE A C 1
ATOM 1544 O O . ILE A 1 203 ? 0.640 -4.576 -7.999 1.00 89.12 203 ILE A O 1
ATOM 1548 N N . GLY A 1 204 ? -0.145 -2.917 -6.725 1.00 85.88 204 GLY A N 1
ATOM 1549 C CA . GLY A 1 204 ? 0.454 -1.854 -7.531 1.00 85.88 204 GLY A CA 1
ATOM 1550 C C . GLY A 1 204 ? 1.973 -1.721 -7.329 1.00 85.88 204 GLY A C 1
ATOM 1551 O O . GLY A 1 204 ? 2.568 -2.493 -6.573 1.00 85.88 204 GLY A O 1
ATOM 1552 N N . PRO A 1 205 ? 2.582 -0.697 -7.948 1.00 83.12 205 PRO A N 1
ATO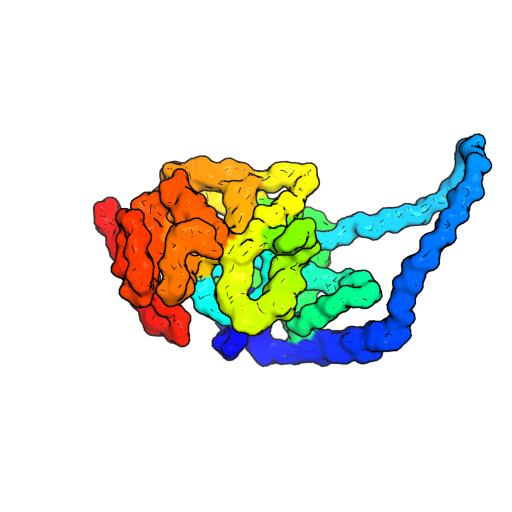M 1553 C CA . PRO A 1 205 ? 3.990 -0.380 -7.755 1.00 83.12 205 PRO A CA 1
ATOM 1554 C C . PRO A 1 205 ? 4.162 0.159 -6.337 1.00 83.12 205 PRO A C 1
ATOM 1556 O O . PRO A 1 205 ? 3.622 1.213 -6.016 1.00 83.12 205 PRO A O 1
ATOM 1559 N N . GLY A 1 206 ? 4.795 -0.622 -5.466 1.00 75.94 206 GLY A N 1
ATOM 1560 C CA . GLY A 1 206 ? 4.994 -0.294 -4.059 1.00 75.94 206 GLY A CA 1
ATOM 1561 C C . GLY A 1 206 ? 6.401 -0.655 -3.598 1.00 75.94 206 GLY A C 1
ATOM 1562 O O . GLY A 1 206 ? 7.019 -1.588 -4.112 1.00 75.94 206 GLY A O 1
ATOM 1563 N N . HIS A 1 207 ? 6.890 0.033 -2.571 1.00 79.69 207 HIS A N 1
ATOM 1564 C CA . HIS A 1 207 ? 8.179 -0.268 -1.944 1.00 79.69 207 HIS A CA 1
ATOM 1565 C C . HIS A 1 207 ? 8.082 -1.376 -0.878 1.00 79.69 207 HIS A C 1
ATOM 1567 O O . HIS A 1 207 ? 7.018 -1.621 -0.294 1.00 79.69 207 HIS A O 1
ATOM 1573 N N . LEU A 1 208 ? 9.221 -2.004 -0.538 1.00 81.19 208 LEU A N 1
ATOM 1574 C CA . LEU A 1 208 ? 9.298 -3.011 0.535 1.00 81.19 208 LEU A CA 1
ATOM 1575 C C . LEU A 1 208 ? 8.747 -2.496 1.859 1.00 81.19 208 LEU A C 1
ATOM 1577 O O . LEU A 1 208 ? 8.070 -3.247 2.559 1.00 81.19 208 LEU A O 1
ATOM 1581 N N . SER A 1 209 ? 9.018 -1.233 2.189 1.00 80.06 209 SER A N 1
ATOM 1582 C CA . SER A 1 209 ? 8.564 -0.593 3.427 1.00 80.06 209 SER A CA 1
ATOM 1583 C C . SER A 1 209 ? 7.053 -0.649 3.579 1.00 80.06 209 SER A C 1
ATOM 1585 O O . SER A 1 209 ? 6.538 -0.714 4.687 1.00 80.06 209 SER A O 1
ATOM 1587 N N . THR A 1 210 ? 6.340 -0.669 2.458 1.00 77.94 210 THR A N 1
ATOM 1588 C CA . THR A 1 210 ? 4.891 -0.640 2.461 1.00 77.94 210 THR A CA 1
ATOM 1589 C C . THR A 1 210 ? 4.353 -2.070 2.337 1.00 77.94 210 THR A C 1
ATOM 1591 O O . THR A 1 210 ? 3.422 -2.443 3.044 1.00 77.94 210 THR A O 1
ATOM 1594 N N . ILE A 1 211 ? 4.922 -2.933 1.476 1.00 82.19 211 ILE A N 1
ATOM 1595 C CA . ILE A 1 211 ? 4.343 -4.269 1.202 1.00 82.19 211 ILE A CA 1
ATOM 1596 C C . ILE A 1 211 ? 4.741 -5.315 2.247 1.00 82.19 211 ILE A C 1
ATOM 1598 O O . ILE A 1 211 ? 3.962 -6.225 2.537 1.00 82.19 211 ILE A O 1
ATOM 1602 N N . SER A 1 212 ? 5.913 -5.173 2.867 1.00 87.62 212 SER A N 1
ATOM 1603 C CA . SER A 1 212 ? 6.406 -6.120 3.875 1.00 87.62 212 SER A CA 1
ATOM 1604 C C . SER A 1 212 ? 5.472 -6.240 5.089 1.00 87.62 212 SER A C 1
ATOM 1606 O O . SER A 1 212 ? 5.151 -7.379 5.442 1.00 87.62 212 SER A O 1
ATOM 1608 N N . PRO A 1 213 ? 4.943 -5.144 5.677 1.00 86.38 213 PRO A N 1
ATOM 1609 C CA . PRO A 1 213 ? 3.941 -5.227 6.742 1.00 86.38 213 PRO A CA 1
ATOM 1610 C C . PRO A 1 213 ? 2.699 -6.046 6.373 1.00 86.38 213 PRO A C 1
ATOM 1612 O O . PRO A 1 213 ? 2.231 -6.881 7.149 1.00 86.38 213 PRO A O 1
ATOM 1615 N N . VAL A 1 214 ? 2.178 -5.855 5.159 1.00 87.56 214 VAL A N 1
ATOM 1616 C CA . VAL A 1 214 ? 0.991 -6.573 4.674 1.00 87.56 214 VAL A CA 1
ATOM 1617 C C . VAL A 1 214 ? 1.296 -8.057 4.506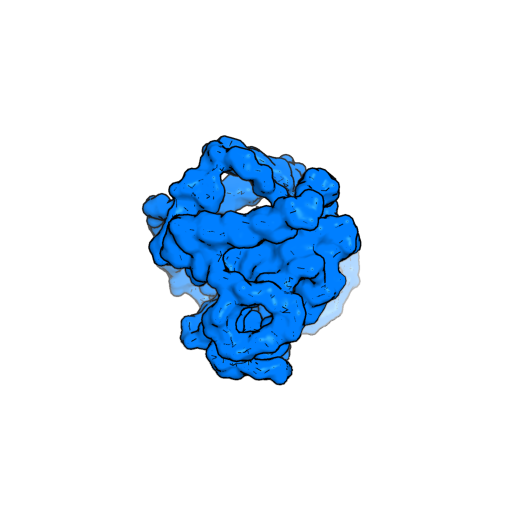 1.00 87.56 214 VAL A C 1
ATOM 1619 O O . VAL A 1 214 ? 0.533 -8.908 4.961 1.00 87.56 214 VAL A O 1
ATOM 1622 N N . LEU A 1 215 ? 2.442 -8.389 3.910 1.00 90.38 215 LEU A N 1
ATOM 1623 C CA . LEU A 1 215 ? 2.862 -9.775 3.705 1.00 90.38 215 LEU A CA 1
ATOM 1624 C C . LEU A 1 215 ? 3.245 -10.497 5.006 1.00 90.38 215 LEU A C 1
ATOM 1626 O O . LEU A 1 215 ? 3.242 -11.731 5.031 1.00 90.38 215 LEU A O 1
ATOM 1630 N N . ALA A 1 216 ? 3.578 -9.761 6.068 1.00 90.50 216 ALA A N 1
ATOM 1631 C CA . ALA A 1 216 ? 3.823 -10.313 7.399 1.00 90.50 216 ALA A CA 1
ATOM 1632 C C . ALA A 1 216 ? 2.531 -10.757 8.105 1.00 90.50 216 ALA A C 1
ATOM 1634 O O . ALA A 1 216 ? 2.580 -11.635 8.971 1.00 90.50 216 ALA A O 1
ATOM 1635 N N . CYS A 1 217 ? 1.374 -10.210 7.712 1.00 91.56 217 CYS A N 1
ATOM 1636 C CA . CYS A 1 217 ? 0.076 -10.600 8.256 1.00 91.56 217 CYS A CA 1
ATOM 1637 C C . CYS A 1 217 ? -0.236 -12.054 7.880 1.00 91.56 217 CYS A C 1
ATOM 1639 O O . CYS A 1 217 ? -0.348 -12.394 6.707 1.00 91.56 217 CYS A O 1
ATOM 1641 N N . ARG A 1 218 ? -0.389 -12.963 8.842 1.00 95.56 218 ARG A N 1
ATOM 1642 C CA . ARG A 1 218 ? -0.663 -14.380 8.542 1.00 95.56 218 ARG A CA 1
ATOM 1643 C C . ARG A 1 218 ? -2.170 -14.611 8.322 1.00 95.56 218 ARG A C 1
ATOM 1645 O O . ARG A 1 218 ? -2.966 -14.012 9.039 1.00 95.56 218 ARG A O 1
ATOM 1652 N N . PRO A 1 219 ? -2.589 -15.475 7.371 1.00 96.88 219 PRO A N 1
ATOM 1653 C CA . PRO A 1 219 ? -1.801 -16.198 6.367 1.00 96.88 219 PRO A CA 1
ATOM 1654 C C . PRO A 1 219 ? -1.751 -15.494 4.983 1.00 96.88 219 PRO A C 1
ATOM 1656 O O . PRO A 1 219 ? -1.887 -16.171 3.964 1.00 96.88 219 PRO A O 1
ATOM 1659 N N . MET A 1 220 ? -1.537 -14.171 4.909 1.00 94.12 220 MET A N 1
ATOM 1660 C CA . MET A 1 220 ? -1.596 -13.353 3.676 1.00 94.12 220 MET A CA 1
ATOM 1661 C C . MET A 1 220 ? -0.887 -13.994 2.480 1.00 94.12 220 MET A C 1
ATOM 1663 O O . MET A 1 220 ? -1.511 -14.239 1.454 1.00 94.12 220 MET A O 1
ATOM 1667 N N . ARG A 1 221 ? 0.394 -14.360 2.618 1.00 95.38 221 ARG A N 1
ATOM 1668 C CA . ARG A 1 221 ? 1.170 -14.969 1.519 1.00 95.38 221 ARG A CA 1
ATOM 1669 C C . ARG A 1 221 ? 0.521 -16.235 0.954 1.00 95.38 221 ARG A C 1
ATOM 1671 O O . ARG A 1 221 ? 0.568 -16.463 -0.248 1.00 95.38 221 ARG A O 1
ATOM 1678 N N . LYS A 1 222 ? -0.091 -17.063 1.807 1.00 96.56 222 LYS A N 1
ATOM 1679 C CA . LYS A 1 222 ? -0.793 -18.281 1.377 1.00 96.56 222 LYS A CA 1
ATOM 1680 C C . LYS A 1 222 ? -2.086 -17.946 0.631 1.00 96.56 222 LYS A C 1
ATOM 1682 O O . LYS A 1 222 ? -2.441 -18.686 -0.277 1.00 96.56 222 LYS A O 1
ATOM 1687 N N . LEU A 1 223 ? -2.780 -16.876 1.020 1.00 95.00 223 LEU A N 1
ATOM 1688 C CA . LEU A 1 223 ? -3.982 -16.406 0.328 1.00 95.00 223 LEU A CA 1
ATOM 1689 C C . LEU A 1 223 ? -3.638 -15.852 -1.055 1.00 95.00 223 LEU A C 1
ATOM 1691 O O . LEU A 1 223 ? -4.271 -16.250 -2.028 1.00 95.00 223 LEU A O 1
ATOM 1695 N N . LEU A 1 224 ? -2.590 -15.029 -1.152 1.00 94.38 224 LEU A N 1
ATOM 1696 C CA . LEU A 1 224 ? -2.110 -14.494 -2.429 1.00 94.38 224 LEU A CA 1
ATOM 1697 C C . LEU A 1 224 ? -1.718 -15.616 -3.397 1.00 94.38 224 LEU A C 1
ATOM 1699 O O . LEU A 1 224 ? -2.208 -15.636 -4.510 1.00 94.38 224 LEU A O 1
ATOM 1703 N N . LYS A 1 225 ? -0.967 -16.633 -2.948 1.00 96.06 225 LYS A N 1
ATOM 1704 C CA . LYS A 1 225 ? -0.616 -17.803 -3.786 1.00 96.06 225 LYS A CA 1
ATOM 1705 C C . LYS A 1 225 ? -1.809 -18.629 -4.283 1.00 96.06 225 LYS A C 1
ATOM 1707 O O . LYS A 1 225 ? -1.651 -19.432 -5.194 1.00 96.06 225 LYS A O 1
ATOM 1712 N N . LYS A 1 226 ? -2.962 -18.537 -3.617 1.00 96.06 226 LYS A N 1
ATOM 1713 C CA . LYS A 1 226 ? -4.189 -19.254 -3.999 1.00 96.06 226 LYS A CA 1
ATOM 1714 C C . LYS A 1 226 ? -5.121 -18.414 -4.868 1.00 96.06 226 LYS A C 1
ATOM 1716 O O . LYS A 1 226 ? -6.066 -18.965 -5.423 1.00 96.06 226 LYS A O 1
ATOM 1721 N N . SER A 1 227 ? -4.887 -17.109 -4.927 1.00 92.44 227 SER A N 1
ATOM 1722 C CA . SER A 1 227 ? -5.721 -16.142 -5.634 1.00 92.44 227 SER A CA 1
ATOM 1723 C C . SER A 1 227 ? -4.991 -15.709 -6.893 1.00 92.44 227 SER A C 1
ATOM 1725 O O . SER A 1 227 ? -3.770 -15.592 -6.873 1.00 92.44 227 SER A O 1
ATOM 1727 N N . PHE A 1 228 ? -5.720 -15.424 -7.971 1.00 93.31 228 PHE A N 1
ATOM 1728 C CA . PHE A 1 228 ? -5.078 -14.894 -9.168 1.00 93.31 228 PHE A CA 1
ATOM 1729 C C . PHE A 1 228 ? -4.496 -13.509 -8.868 1.00 93.31 228 PHE A C 1
ATOM 1731 O O . PHE A 1 228 ? -5.249 -12.571 -8.601 1.00 93.31 228 PHE A O 1
ATOM 1738 N N . THR A 1 229 ? -3.173 -13.388 -8.849 1.00 95.06 229 THR A N 1
ATOM 1739 C CA . THR A 1 229 ? -2.480 -12.192 -8.365 1.00 95.06 229 THR A CA 1
ATOM 1740 C C . THR A 1 229 ? -1.666 -11.541 -9.477 1.00 95.06 229 THR A C 1
ATOM 1742 O O . THR A 1 229 ? -0.795 -12.167 -10.077 1.00 95.06 229 THR A O 1
ATOM 1745 N N . ILE A 1 230 ? -1.912 -10.254 -9.709 1.00 95.44 230 ILE A N 1
ATOM 1746 C CA . ILE A 1 230 ? -1.137 -9.399 -10.609 1.00 95.44 230 ILE A CA 1
ATOM 1747 C C . ILE A 1 230 ? -0.328 -8.434 -9.746 1.00 95.44 230 ILE A C 1
ATOM 1749 O O . ILE A 1 230 ? -0.898 -7.728 -8.913 1.00 95.44 230 ILE A O 1
ATOM 1753 N N . ALA A 1 231 ? 0.986 -8.391 -9.935 1.00 95.00 231 ALA A N 1
ATOM 1754 C CA . ALA A 1 231 ? 1.868 -7.483 -9.211 1.00 95.00 231 ALA A CA 1
ATOM 1755 C C . ALA A 1 231 ? 2.594 -6.549 -10.183 1.00 95.00 231 ALA A C 1
ATOM 1757 O O . ALA A 1 231 ? 3.230 -7.013 -11.125 1.00 95.00 231 ALA A O 1
ATOM 1758 N N . VAL A 1 232 ? 2.508 -5.244 -9.947 1.00 93.88 232 VAL A N 1
ATOM 1759 C CA . VAL A 1 232 ? 3.178 -4.199 -10.724 1.00 93.88 232 VAL A CA 1
ATOM 1760 C C . VAL A 1 232 ? 4.465 -3.823 -10.003 1.00 93.88 232 VAL A C 1
ATOM 1762 O O . VAL A 1 232 ? 4.444 -3.473 -8.825 1.00 93.88 232 VAL A O 1
ATOM 1765 N N . LEU A 1 233 ? 5.597 -3.925 -10.688 1.00 93.56 233 LEU A N 1
ATOM 1766 C CA . LEU A 1 233 ? 6.882 -3.498 -10.150 1.00 93.56 233 LEU A CA 1
ATOM 1767 C C . LEU A 1 233 ? 6.946 -1.968 -10.069 1.00 93.56 233 LEU A C 1
ATOM 1769 O O . LEU A 1 233 ? 6.411 -1.289 -10.947 1.00 93.56 233 LEU A O 1
ATOM 1773 N N . PRO A 1 234 ? 7.619 -1.404 -9.052 1.00 89.56 234 PRO A N 1
ATOM 1774 C CA . PRO A 1 234 ? 7.975 0.005 -9.093 1.00 89.56 234 PRO A CA 1
ATOM 1775 C C . PRO A 1 234 ? 8.970 0.257 -10.236 1.00 89.56 234 PRO A C 1
ATOM 1777 O O . PRO A 1 234 ? 9.721 -0.642 -10.625 1.00 89.56 234 PRO A O 1
ATOM 1780 N N . ARG A 1 235 ? 8.984 1.487 -10.767 1.00 88.94 235 ARG A N 1
ATOM 1781 C CA . ARG A 1 235 ? 9.868 1.862 -11.880 1.00 88.94 235 ARG A CA 1
ATOM 1782 C C . ARG A 1 235 ? 11.331 1.611 -11.516 1.00 88.94 235 ARG A C 1
ATOM 1784 O O . ARG A 1 235 ? 11.794 2.041 -10.450 1.00 88.94 235 ARG A O 1
ATOM 1791 N N . LEU A 1 236 ? 12.047 0.931 -12.409 1.00 91.44 236 LEU A N 1
ATOM 1792 C CA . LEU A 1 236 ? 13.452 0.614 -12.195 1.00 91.44 236 LEU A CA 1
ATOM 1793 C C . LEU A 1 236 ? 14.309 1.875 -12.419 1.00 91.44 236 LEU A C 1
ATOM 1795 O O . LEU A 1 236 ? 14.030 2.657 -13.333 1.00 91.44 236 LEU A O 1
ATOM 1799 N N . PRO A 1 237 ? 15.363 2.099 -11.613 1.00 90.31 237 PRO A N 1
ATOM 1800 C CA . PRO A 1 237 ? 16.400 3.069 -11.956 1.00 90.31 237 PRO A CA 1
ATOM 1801 C C . PRO A 1 237 ? 16.993 2.765 -13.339 1.00 90.31 237 PRO A C 1
ATOM 1803 O O . PRO A 1 237 ? 17.157 1.598 -13.690 1.00 90.31 237 PRO A O 1
ATOM 1806 N N . ALA A 1 238 ? 17.348 3.798 -14.109 1.00 90.50 238 ALA A N 1
ATOM 1807 C CA . ALA A 1 238 ? 17.944 3.621 -15.440 1.00 90.50 238 ALA A CA 1
ATOM 1808 C C . ALA A 1 238 ? 19.226 2.771 -15.386 1.00 90.50 238 ALA A C 1
ATOM 1810 O O . ALA A 1 238 ? 19.480 1.939 -16.245 1.00 90.50 238 ALA A O 1
ATOM 1811 N N . ASP A 1 239 ? 19.994 2.913 -14.309 1.00 90.88 239 ASP A N 1
ATOM 1812 C CA . ASP A 1 239 ? 21.230 2.185 -14.053 1.00 90.88 239 ASP A CA 1
ATOM 1813 C C . ASP A 1 239 ? 21.027 0.914 -13.202 1.00 90.88 239 ASP A C 1
ATOM 1815 O O . ASP A 1 239 ? 21.966 0.425 -12.555 1.00 90.88 239 ASP A O 1
ATOM 1819 N N . TYR A 1 240 ? 19.801 0.376 -13.182 1.00 92.50 240 TYR A N 1
ATOM 1820 C CA . TYR A 1 240 ? 19.486 -0.885 -12.520 1.00 92.50 240 TYR A CA 1
ATOM 1821 C C . TYR A 1 240 ? 20.259 -2.047 -13.145 1.00 92.50 240 TYR A C 1
ATOM 1823 O O . TYR A 1 240 ? 20.162 -2.337 -14.336 1.00 92.50 240 TYR A O 1
ATOM 1831 N N . VAL A 1 241 ? 20.966 -2.772 -12.281 1.00 90.69 241 VAL A N 1
ATOM 1832 C CA . VAL A 1 241 ? 21.523 -4.093 -12.563 1.00 90.69 241 VAL A CA 1
ATOM 1833 C C . VAL A 1 241 ? 21.232 -5.004 -11.365 1.00 90.69 241 VAL A C 1
ATOM 1835 O O . VAL A 1 241 ? 21.274 -4.519 -10.225 1.00 90.69 241 VAL A O 1
ATOM 1838 N N . PRO A 1 242 ? 20.945 -6.303 -11.580 1.00 91.50 242 PRO A N 1
ATOM 1839 C CA . PRO A 1 242 ? 20.723 -7.243 -10.484 1.00 91.50 242 PRO A CA 1
ATOM 1840 C C . PRO A 1 242 ? 21.870 -7.222 -9.466 1.00 91.50 242 PRO A C 1
ATOM 1842 O O . PRO A 1 242 ? 23.043 -7.250 -9.841 1.00 91.50 242 PRO A O 1
ATOM 1845 N N . GLY A 1 243 ? 21.535 -7.166 -8.179 1.00 86.75 243 GLY A N 1
ATOM 1846 C CA . GLY A 1 243 ? 22.478 -7.101 -7.060 1.00 86.75 243 GLY A CA 1
ATOM 1847 C C . GLY A 1 243 ? 22.839 -5.683 -6.611 1.00 86.75 243 GLY A C 1
ATOM 1848 O O . GLY A 1 243 ? 23.369 -5.516 -5.514 1.00 86.75 243 GLY A O 1
ATOM 1849 N N . ARG A 1 244 ? 22.547 -4.645 -7.408 1.00 86.31 244 ARG A N 1
ATOM 1850 C CA . ARG A 1 244 ? 22.860 -3.250 -7.045 1.00 86.31 244 ARG A CA 1
ATOM 1851 C C . ARG A 1 244 ? 21.827 -2.624 -6.112 1.00 86.31 244 ARG A C 1
ATOM 1853 O O . ARG A 1 244 ? 22.179 -1.795 -5.276 1.00 86.31 244 ARG A O 1
ATOM 1860 N N . TYR A 1 245 ? 20.563 -3.008 -6.264 1.00 87.31 245 TYR A N 1
ATOM 1861 C CA . TYR A 1 245 ? 19.429 -2.434 -5.544 1.00 87.31 245 TYR A CA 1
ATOM 1862 C C . TYR A 1 245 ? 18.738 -3.520 -4.724 1.00 87.31 245 TYR A C 1
ATOM 1864 O O . TYR A 1 245 ? 17.714 -4.066 -5.133 1.00 87.31 245 TYR A O 1
ATOM 1872 N N . ILE A 1 246 ? 19.305 -3.818 -3.552 1.00 82.94 246 ILE A N 1
ATOM 1873 C CA . ILE A 1 246 ? 18.919 -4.954 -2.699 1.00 82.94 246 ILE A CA 1
ATOM 1874 C C . ILE A 1 246 ? 17.407 -5.005 -2.456 1.00 82.94 246 ILE A C 1
ATOM 1876 O O . ILE A 1 246 ? 16.793 -6.066 -2.583 1.00 82.94 246 ILE A O 1
ATOM 1880 N N . ALA A 1 247 ? 16.775 -3.878 -2.120 1.00 84.56 247 ALA A N 1
ATOM 1881 C CA . ALA A 1 247 ? 15.343 -3.882 -1.842 1.00 84.56 247 ALA A CA 1
ATOM 1882 C C . ALA A 1 247 ? 14.492 -4.073 -3.107 1.00 84.56 247 ALA A C 1
ATOM 1884 O O . ALA A 1 247 ? 13.436 -4.698 -3.029 1.00 84.56 247 ALA A O 1
ATOM 1885 N N . LEU A 1 248 ? 14.951 -3.614 -4.272 1.00 89.25 248 LEU A N 1
ATOM 1886 C CA . LEU A 1 248 ? 14.252 -3.825 -5.540 1.00 89.25 248 LEU A CA 1
ATOM 1887 C C . LEU A 1 248 ? 14.354 -5.282 -6.001 1.00 89.25 248 LEU A C 1
ATOM 1889 O O . LEU A 1 248 ? 13.342 -5.882 -6.364 1.00 89.25 248 LEU A O 1
ATOM 1893 N N . ASP A 1 249 ? 15.536 -5.885 -5.871 1.00 91.38 249 ASP A N 1
ATOM 1894 C CA . ASP A 1 249 ? 15.748 -7.314 -6.122 1.00 91.38 249 ASP A CA 1
ATOM 1895 C C . ASP A 1 249 ? 14.834 -8.169 -5.234 1.00 91.38 249 ASP A C 1
ATOM 1897 O O . ASP A 1 249 ? 14.155 -9.080 -5.714 1.00 91.38 249 ASP A O 1
ATOM 1901 N N . ARG A 1 250 ? 14.723 -7.813 -3.948 1.00 92.31 250 ARG A N 1
ATOM 1902 C CA . ARG A 1 250 ? 13.806 -8.464 -3.003 1.00 92.31 250 ARG A CA 1
ATOM 1903 C C . ARG A 1 250 ? 12.332 -8.268 -3.359 1.00 92.31 250 ARG A C 1
ATOM 1905 O O . ARG A 1 250 ? 11.551 -9.192 -3.132 1.00 92.31 250 ARG A O 1
ATOM 1912 N N . ILE A 1 251 ? 11.919 -7.113 -3.895 1.00 91.94 251 ILE A N 1
ATOM 1913 C CA . ILE A 1 251 ? 10.543 -6.909 -4.397 1.00 91.94 251 ILE A CA 1
ATOM 1914 C C . ILE A 1 251 ? 10.274 -7.868 -5.555 1.00 91.94 251 ILE A C 1
ATOM 1916 O O . ILE A 1 251 ? 9.277 -8.591 -5.524 1.00 91.94 251 ILE A O 1
ATOM 1920 N N . ILE A 1 252 ? 11.181 -7.917 -6.534 1.00 95.19 252 ILE A N 1
ATOM 1921 C CA . ILE A 1 252 ? 11.064 -8.782 -7.712 1.00 95.19 252 ILE A CA 1
ATOM 1922 C C . ILE A 1 252 ? 10.962 -10.252 -7.287 1.00 95.19 252 ILE A C 1
ATOM 1924 O O . ILE A 1 252 ? 10.048 -10.958 -7.719 1.00 95.19 252 ILE A O 1
ATOM 1928 N N . GLU A 1 253 ? 11.855 -10.716 -6.411 1.00 95.19 253 GLU A N 1
ATOM 1929 C CA . GLU A 1 253 ? 11.826 -12.080 -5.871 1.00 95.19 253 GLU A CA 1
ATOM 1930 C C . GLU A 1 253 ? 10.527 -12.358 -5.102 1.00 95.19 253 GLU A C 1
ATOM 1932 O O . GLU A 1 253 ? 9.868 -13.380 -5.313 1.00 95.19 253 GLU A O 1
ATOM 1937 N N . THR A 1 254 ? 10.114 -11.419 -4.249 1.00 94.19 254 THR A N 1
ATOM 1938 C CA . THR A 1 254 ? 8.896 -11.540 -3.444 1.00 94.19 254 THR A CA 1
ATOM 1939 C C . THR A 1 254 ? 7.663 -11.702 -4.320 1.00 94.19 254 THR A C 1
ATOM 1941 O O . THR A 1 254 ? 6.857 -12.597 -4.059 1.00 94.19 254 THR A O 1
ATOM 1944 N N . TYR A 1 255 ? 7.513 -10.869 -5.352 1.00 95.94 255 TYR A N 1
ATOM 1945 C CA . TYR A 1 255 ? 6.362 -10.916 -6.251 1.00 95.94 255 TYR A CA 1
ATOM 1946 C C . TYR A 1 255 ? 6.380 -12.176 -7.111 1.00 95.94 255 TYR A C 1
ATOM 1948 O O . TYR A 1 255 ? 5.354 -12.843 -7.198 1.00 95.94 255 TYR A O 1
ATOM 1956 N N . ARG A 1 256 ? 7.539 -12.605 -7.631 1.00 95.81 256 ARG A N 1
ATOM 1957 C CA . ARG A 1 256 ? 7.670 -13.905 -8.322 1.00 95.81 256 ARG A CA 1
ATOM 1958 C C . ARG A 1 256 ? 7.238 -15.092 -7.464 1.00 95.81 256 ARG A C 1
ATOM 1960 O O . ARG A 1 256 ? 6.781 -16.100 -7.990 1.00 95.81 256 ARG A O 1
ATOM 1967 N N . GLY A 1 257 ? 7.363 -14.982 -6.144 1.00 95.69 257 GLY A N 1
ATOM 1968 C CA . GLY A 1 257 ? 6.966 -16.036 -5.219 1.00 95.69 257 GLY A CA 1
ATOM 1969 C C . GLY A 1 257 ? 5.456 -16.295 -5.133 1.00 95.69 257 GLY A C 1
ATOM 1970 O O . GLY A 1 257 ? 5.075 -17.320 -4.554 1.00 95.69 257 GLY A O 1
ATOM 1971 N N . PHE A 1 258 ? 4.597 -15.394 -5.629 1.00 95.25 258 PHE A N 1
ATOM 1972 C CA . PHE A 1 258 ? 3.137 -15.5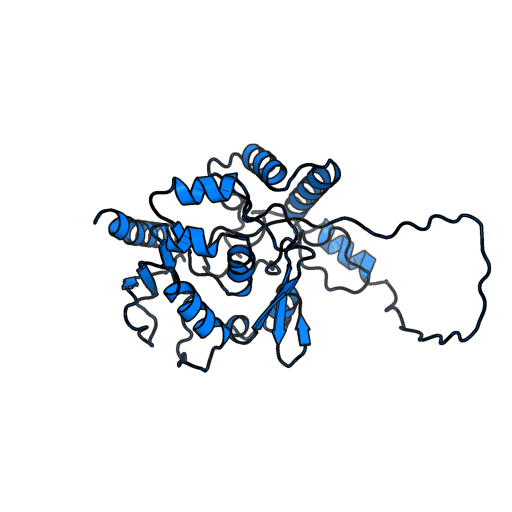61 -5.552 1.00 95.25 258 PHE A CA 1
ATOM 1973 C C . PHE A 1 258 ? 2.319 -14.959 -6.705 1.00 95.25 258 PHE A C 1
ATOM 1975 O O . PHE A 1 258 ? 1.149 -15.307 -6.811 1.00 95.25 258 PHE A O 1
ATOM 1982 N N . ALA A 1 259 ? 2.861 -14.039 -7.504 1.00 96.06 259 ALA A N 1
ATOM 1983 C CA . ALA A 1 259 ? 2.125 -13.388 -8.581 1.00 96.06 259 ALA A CA 1
ATOM 1984 C C . ALA A 1 259 ? 2.048 -14.297 -9.812 1.00 96.06 259 ALA A C 1
ATOM 1986 O O . ALA A 1 259 ? 3.059 -14.850 -10.245 1.00 96.06 259 ALA A O 1
ATOM 1987 N N . ASP A 1 260 ? 0.858 -14.410 -10.393 1.00 96.50 260 ASP A N 1
ATOM 1988 C CA . ASP A 1 260 ? 0.634 -15.070 -11.679 1.00 96.50 260 ASP A CA 1
ATOM 1989 C C . ASP A 1 260 ? 1.134 -14.204 -12.841 1.00 96.50 260 ASP A C 1
ATOM 1991 O O . ASP A 1 260 ? 1.637 -14.725 -13.835 1.00 96.50 260 ASP A O 1
ATOM 1995 N N . ILE A 1 261 ? 0.998 -12.879 -12.717 1.00 96.56 261 ILE A N 1
ATOM 1996 C CA . ILE A 1 261 ? 1.498 -11.905 -13.690 1.00 96.56 261 ILE A CA 1
ATOM 1997 C C . ILE A 1 261 ? 2.342 -10.873 -12.954 1.00 96.56 261 ILE A C 1
ATOM 1999 O O . ILE A 1 261 ? 1.867 -10.187 -12.046 1.00 96.56 261 ILE A O 1
ATOM 2003 N N . LEU A 1 262 ? 3.591 -10.743 -13.388 1.00 97.62 262 LEU A N 1
ATOM 2004 C CA . LEU A 1 262 ? 4.479 -9.665 -12.982 1.00 97.62 262 LEU A CA 1
ATOM 2005 C C . LEU A 1 262 ? 4.486 -8.604 -14.080 1.00 97.62 262 LEU A C 1
ATOM 2007 O O . LEU A 1 262 ? 4.882 -8.898 -15.207 1.00 97.62 262 LEU A O 1
ATOM 2011 N N . ILE A 1 263 ? 4.044 -7.393 -13.761 1.00 96.62 263 ILE A N 1
ATOM 2012 C CA . ILE A 1 263 ? 4.040 -6.254 -14.676 1.00 96.62 263 ILE A CA 1
ATOM 2013 C C . ILE A 1 263 ? 5.283 -5.412 -14.420 1.00 96.62 263 ILE A C 1
ATOM 2015 O O . ILE A 1 263 ? 5.593 -5.066 -13.281 1.00 96.62 263 ILE A O 1
ATOM 2019 N N . GLN A 1 264 ? 5.968 -5.069 -15.499 1.00 96.88 264 GLN A N 1
ATOM 2020 C CA . GLN A 1 264 ? 7.091 -4.150 -15.531 1.00 96.88 264 GLN A CA 1
ATOM 2021 C C . GLN A 1 264 ? 6.747 -2.960 -16.430 1.00 96.88 264 GLN A C 1
ATOM 2023 O O . GLN A 1 264 ? 6.011 -3.118 -17.407 1.00 96.88 264 GLN A O 1
ATOM 2028 N N . ASP A 1 265 ? 7.313 -1.789 -16.146 1.00 96.38 265 ASP A N 1
ATOM 2029 C CA . ASP A 1 265 ? 7.158 -0.649 -17.033 1.00 96.38 265 ASP A CA 1
ATOM 2030 C C . ASP A 1 265 ? 7.873 -0.849 -18.384 1.00 96.38 265 ASP A C 1
ATOM 2032 O O . ASP A 1 265 ? 9.020 -1.293 -18.469 1.00 96.38 265 ASP A O 1
ATOM 2036 N N . ILE A 1 266 ? 7.200 -0.486 -19.476 1.00 96.06 266 ILE A N 1
ATOM 2037 C CA . ILE A 1 266 ? 7.740 -0.599 -20.839 1.00 96.06 266 ILE A CA 1
ATOM 2038 C C . ILE A 1 266 ? 8.941 0.327 -21.107 1.00 96.06 266 ILE A C 1
ATOM 2040 O O . ILE A 1 266 ? 9.674 0.111 -22.076 1.00 96.06 266 ILE A O 1
ATOM 2044 N N . LYS A 1 267 ? 9.159 1.352 -20.279 1.00 95.12 267 LYS A N 1
ATOM 2045 C CA . LYS A 1 267 ? 10.286 2.287 -20.402 1.00 95.12 267 LYS A CA 1
ATOM 2046 C C . LYS A 1 267 ? 11.511 1.865 -19.596 1.00 95.12 267 LYS A C 1
ATOM 2048 O O . LYS A 1 267 ? 12.553 2.488 -19.761 1.00 95.12 267 LYS A O 1
ATOM 2053 N N . ASP A 1 268 ? 11.411 0.839 -18.752 1.00 95.69 268 ASP A N 1
ATOM 2054 C CA . ASP A 1 268 ? 12.566 0.334 -18.008 1.00 95.69 268 ASP A CA 1
ATOM 2055 C C . ASP A 1 268 ? 13.605 -0.262 -18.972 1.00 95.69 268 ASP A C 1
ATOM 2057 O O . ASP A 1 268 ? 13.255 -1.073 -19.839 1.00 95.69 268 ASP A O 1
ATOM 2061 N N . GLU A 1 269 ? 14.876 0.118 -18.803 1.00 95.06 269 GLU A N 1
ATOM 2062 C CA . GLU A 1 269 ? 15.984 -0.333 -19.659 1.00 95.06 269 GLU A CA 1
ATOM 2063 C C . GLU A 1 269 ? 16.289 -1.823 -19.466 1.00 95.06 269 GLU A C 1
ATOM 2065 O O . GLU A 1 269 ? 16.402 -2.585 -20.429 1.00 95.06 269 GLU A O 1
ATOM 2070 N N . TYR A 1 270 ? 16.385 -2.265 -18.210 1.00 95.62 270 TYR A N 1
ATOM 2071 C CA . TYR A 1 270 ? 16.610 -3.668 -17.891 1.00 95.62 270 TYR A CA 1
ATOM 2072 C C . TYR A 1 270 ? 15.315 -4.468 -18.037 1.00 95.62 270 TYR A C 1
ATOM 2074 O O . TYR A 1 270 ? 14.329 -4.173 -17.371 1.00 95.62 270 TYR A O 1
ATOM 2082 N N . CYS A 1 271 ? 15.310 -5.526 -18.848 1.00 95.75 271 CYS A N 1
ATOM 2083 C CA . CYS A 1 271 ? 14.140 -6.390 -19.011 1.00 95.75 271 CYS A CA 1
ATOM 2084 C C . CYS A 1 271 ? 14.128 -7.513 -17.966 1.00 95.75 271 CYS A C 1
ATOM 2086 O O . CYS A 1 271 ? 14.983 -8.400 -17.987 1.00 95.75 271 CYS A O 1
ATOM 2088 N N . ILE A 1 272 ? 13.127 -7.517 -17.084 1.00 96.31 272 ILE A N 1
ATOM 2089 C CA . ILE A 1 272 ? 12.933 -8.582 -16.098 1.00 96.31 272 ILE A CA 1
ATOM 2090 C C . ILE A 1 272 ? 12.416 -9.841 -16.819 1.00 96.31 272 ILE A C 1
ATOM 2092 O O . ILE A 1 272 ? 11.352 -9.796 -17.443 1.00 96.31 272 ILE A O 1
ATOM 2096 N N . PRO A 1 273 ? 13.107 -10.995 -16.720 1.00 95.06 273 PRO A N 1
ATOM 2097 C CA . PRO A 1 273 ? 12.653 -12.222 -17.370 1.00 95.06 273 PRO A CA 1
ATOM 2098 C C . PRO A 1 273 ? 11.233 -12.615 -16.949 1.00 95.06 273 PRO A C 1
ATOM 2100 O O . PRO A 1 273 ? 10.926 -12.631 -15.749 1.00 95.06 273 PRO A O 1
ATOM 2103 N N . ASN A 1 274 ? 10.410 -12.971 -17.942 1.00 94.31 274 ASN A N 1
ATOM 2104 C CA . ASN A 1 274 ? 9.002 -13.372 -17.814 1.00 94.31 274 ASN A CA 1
ATOM 2105 C C . ASN A 1 274 ? 8.061 -12.302 -17.226 1.00 94.31 274 ASN A C 1
ATOM 2107 O O . ASN A 1 274 ? 6.955 -12.637 -16.804 1.00 94.31 274 ASN A O 1
ATOM 2111 N N . ALA A 1 275 ? 8.470 -11.030 -17.194 1.00 97.00 275 ALA A N 1
ATOM 2112 C CA . ALA A 1 275 ? 7.569 -9.930 -16.868 1.00 97.00 275 ALA A CA 1
ATOM 2113 C C . ALA A 1 275 ? 6.797 -9.461 -18.112 1.00 97.00 275 ALA A C 1
ATOM 2115 O O . ALA A 1 275 ? 7.339 -9.385 -19.216 1.00 97.00 275 ALA A O 1
ATOM 2116 N N . THR A 1 276 ? 5.526 -9.113 -17.922 1.00 96.81 276 THR A N 1
ATOM 2117 C CA . THR A 1 276 ? 4.709 -8.445 -18.940 1.00 96.81 276 THR A CA 1
ATOM 2118 C C . THR A 1 276 ? 5.053 -6.961 -18.933 1.00 96.81 276 THR A C 1
ATOM 2120 O O . THR A 1 276 ? 4.995 -6.324 -17.883 1.00 96.81 276 THR A O 1
ATOM 2123 N N . ARG A 1 277 ? 5.428 -6.403 -20.086 1.00 96.44 277 ARG A N 1
ATOM 2124 C CA . ARG A 1 277 ? 5.831 -4.995 -20.199 1.00 96.44 277 ARG A CA 1
ATOM 2125 C C . ARG A 1 277 ? 4.644 -4.144 -20.628 1.00 96.44 277 ARG A C 1
ATOM 2127 O O . ARG A 1 277 ? 4.129 -4.332 -21.726 1.00 96.44 277 ARG A O 1
ATOM 2134 N N . ILE A 1 278 ? 4.229 -3.232 -19.758 1.00 94.62 278 ILE A N 1
ATOM 2135 C CA . ILE A 1 278 ? 3.049 -2.369 -19.911 1.00 94.62 278 ILE A CA 1
ATOM 2136 C C . ILE A 1 278 ? 3.454 -0.933 -19.566 1.00 94.62 278 ILE A C 1
ATOM 2138 O O . ILE A 1 278 ? 4.407 -0.720 -18.822 1.00 94.62 278 ILE A O 1
ATOM 2142 N N . ASN A 1 279 ? 2.775 0.077 -20.107 1.00 94.50 279 ASN A N 1
ATOM 2143 C CA . ASN A 1 279 ? 3.003 1.451 -19.666 1.00 94.50 279 ASN A CA 1
ATOM 2144 C C . ASN A 1 279 ? 2.370 1.676 -18.283 1.00 94.50 279 ASN A C 1
ATOM 2146 O O . ASN A 1 279 ? 1.149 1.712 -18.168 1.00 94.50 279 ASN A O 1
ATOM 2150 N N . THR A 1 280 ? 3.186 1.852 -17.243 1.00 91.88 280 THR A N 1
ATOM 2151 C CA . THR A 1 280 ? 2.719 2.000 -15.852 1.00 91.88 280 THR A CA 1
ATOM 2152 C C . THR A 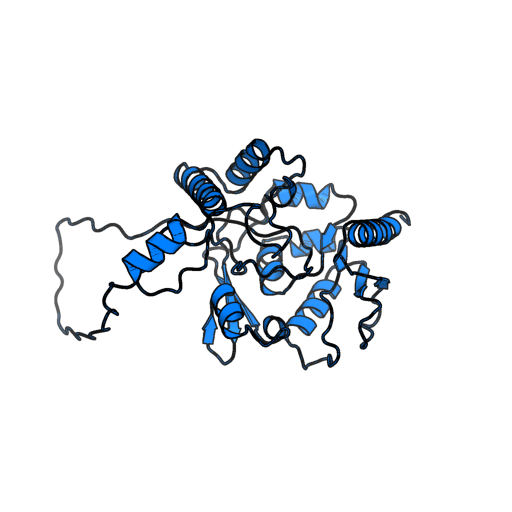1 280 ? 2.619 3.456 -15.386 1.00 91.88 280 THR A C 1
ATOM 2154 O O . THR A 1 280 ? 2.363 3.714 -14.209 1.00 91.88 280 THR A O 1
ATOM 2157 N N . ASP A 1 281 ? 2.792 4.430 -16.287 1.00 87.75 281 ASP A N 1
ATOM 2158 C CA . ASP A 1 281 ? 2.644 5.847 -15.950 1.00 87.75 281 ASP A CA 1
ATOM 2159 C C . ASP A 1 281 ? 1.228 6.157 -15.435 1.00 87.75 281 ASP A C 1
ATOM 2161 O O . ASP A 1 281 ? 0.228 5.855 -16.080 1.00 87.75 281 ASP A O 1
ATOM 2165 N N . THR A 1 282 ? 1.140 6.861 -14.307 1.00 83.69 282 THR A N 1
ATOM 2166 C CA . THR A 1 282 ? -0.135 7.318 -13.717 1.00 83.69 282 THR A CA 1
ATOM 2167 C C . THR A 1 282 ? -0.139 8.827 -13.436 1.00 83.69 282 THR A C 1
ATOM 2169 O O . THR A 1 282 ? -0.898 9.325 -12.610 1.00 83.69 282 THR A O 1
ATOM 2172 N N . ASP A 1 283 ? 0.685 9.586 -14.170 1.00 81.56 283 ASP A N 1
ATOM 2173 C CA . ASP A 1 283 ? 0.835 11.049 -14.050 1.00 81.56 283 ASP A CA 1
ATOM 2174 C C . ASP A 1 283 ? -0.403 11.859 -14.481 1.00 81.56 283 ASP A C 1
ATOM 2176 O O . ASP A 1 283 ? -0.474 13.069 -14.267 1.00 81.56 283 ASP A O 1
ATOM 2180 N N . SER A 1 284 ? -1.391 11.197 -15.082 1.00 82.75 284 SER A N 1
ATOM 2181 C CA . SER A 1 284 ? -2.672 11.781 -15.458 1.00 82.75 284 SER A CA 1
ATOM 2182 C C . SER A 1 284 ? -3.801 10.764 -15.279 1.00 82.75 284 SER A C 1
ATOM 2184 O O . SER A 1 284 ? -3.563 9.557 -15.399 1.00 82.75 284 SER A O 1
ATOM 2186 N N . PRO A 1 285 ? -5.048 11.227 -15.060 1.00 80.44 285 PRO A N 1
ATOM 2187 C CA . PRO A 1 285 ? -6.205 10.340 -14.943 1.00 80.44 285 PRO A CA 1
ATOM 2188 C C . PRO A 1 285 ? -6.373 9.412 -16.149 1.00 80.44 285 PRO A C 1
ATOM 2190 O O . PRO A 1 285 ? -6.657 8.235 -15.974 1.00 80.44 285 PRO A O 1
ATOM 2193 N N . TYR A 1 286 ? -6.117 9.922 -17.359 1.00 88.06 286 TYR A N 1
ATOM 2194 C CA . TYR A 1 286 ? -6.198 9.139 -18.592 1.00 88.06 286 TYR A CA 1
ATOM 2195 C C . TYR A 1 286 ? -5.195 7.980 -18.616 1.00 88.06 286 TYR A C 1
ATOM 2197 O O . TYR A 1 286 ? -5.560 6.855 -18.946 1.00 88.06 286 TYR A O 1
ATOM 2205 N N . LYS A 1 287 ? -3.931 8.221 -18.239 1.00 88.00 287 LYS A N 1
ATOM 2206 C CA . LYS A 1 287 ? -2.936 7.139 -18.209 1.00 88.00 287 LYS A CA 1
ATOM 2207 C C . LYS A 1 287 ? -3.219 6.133 -17.093 1.00 88.00 287 LYS A C 1
ATOM 2209 O O . LYS A 1 287 ? -3.087 4.936 -17.322 1.00 88.00 287 LYS A O 1
ATOM 2214 N N . ALA A 1 288 ? -3.691 6.595 -15.932 1.00 85.38 288 ALA A N 1
ATOM 2215 C CA . ALA A 1 288 ? -4.125 5.706 -14.856 1.00 85.38 288 ALA A CA 1
ATOM 2216 C C . ALA A 1 288 ? -5.305 4.813 -15.275 1.00 85.38 288 ALA A C 1
ATOM 2218 O O . ALA A 1 288 ? -5.310 3.619 -14.979 1.00 85.38 288 ALA A O 1
ATOM 2219 N N . GLU A 1 289 ? -6.274 5.368 -16.005 1.00 87.25 289 GLU A N 1
ATOM 2220 C CA . GLU A 1 289 ? -7.382 4.608 -16.584 1.00 87.25 289 GLU A CA 1
ATOM 2221 C C . GLU A 1 289 ? -6.893 3.613 -17.648 1.00 87.25 289 GLU A C 1
ATOM 2223 O O . GLU A 1 289 ? -7.288 2.449 -17.622 1.00 87.25 289 GLU A O 1
ATOM 2228 N N . SER A 1 290 ? -5.987 4.031 -18.536 1.00 91.12 290 SER A N 1
ATOM 2229 C CA . SER A 1 290 ? -5.384 3.154 -19.549 1.00 91.12 290 SER A CA 1
ATOM 2230 C C . SER A 1 290 ? -4.671 1.955 -18.919 1.00 91.12 290 SER A C 1
ATOM 2232 O O . SER A 1 290 ? -4.911 0.820 -19.326 1.00 91.12 290 SER A O 1
ATOM 2234 N N . LEU A 1 291 ? -3.846 2.189 -17.892 1.00 90.56 291 LEU A N 1
ATOM 2235 C CA . LEU A 1 291 ? -3.171 1.126 -17.147 1.00 90.56 291 LEU A CA 1
ATOM 2236 C C . LEU A 1 291 ? -4.184 0.181 -16.491 1.00 90.56 291 LEU A C 1
ATOM 2238 O O . LEU A 1 291 ? -4.018 -1.038 -16.536 1.00 90.56 291 LEU A O 1
ATOM 2242 N N . ALA A 1 292 ? -5.248 0.724 -15.894 1.00 88.75 292 ALA A N 1
ATOM 2243 C CA . ALA A 1 292 ? -6.300 -0.093 -15.305 1.00 88.75 292 ALA A CA 1
ATOM 2244 C C . ALA A 1 292 ? -6.962 -0.995 -16.358 1.00 88.75 292 ALA A C 1
ATOM 2246 O O . ALA A 1 292 ? -7.131 -2.186 -16.106 1.00 88.75 292 ALA A O 1
ATOM 2247 N N . TRP A 1 293 ? -7.278 -0.477 -17.549 1.00 90.75 293 TRP A N 1
ATOM 2248 C CA . TRP A 1 293 ? -7.826 -1.278 -18.647 1.00 90.75 293 TRP A CA 1
ATOM 2249 C C . TRP A 1 293 ? -6.876 -2.383 -19.110 1.00 90.75 293 TRP A C 1
ATOM 2251 O O . TRP A 1 293 ? -7.321 -3.520 -19.281 1.00 90.75 293 TRP A O 1
ATOM 2261 N N . GLU A 1 294 ? -5.581 -2.096 -19.258 1.00 92.19 294 GLU A N 1
ATOM 2262 C CA . GLU A 1 294 ? -4.581 -3.114 -19.601 1.00 92.19 294 GLU A CA 1
ATOM 2263 C C . GLU A 1 294 ? -4.505 -4.211 -18.535 1.00 92.19 294 GLU A C 1
ATOM 2265 O O . GLU A 1 294 ? -4.621 -5.391 -18.870 1.00 92.19 294 GLU A O 1
ATOM 2270 N N . ILE A 1 295 ? -4.427 -3.854 -17.248 1.00 90.38 295 ILE A N 1
ATOM 2271 C CA . ILE A 1 295 ? -4.443 -4.830 -16.144 1.00 90.38 295 ILE A CA 1
ATOM 2272 C C . ILE A 1 295 ? -5.723 -5.675 -16.183 1.00 90.38 295 ILE A C 1
ATOM 2274 O O . ILE A 1 295 ? -5.670 -6.899 -16.054 1.00 90.38 295 ILE A O 1
ATOM 2278 N N . MET A 1 296 ? -6.880 -5.044 -16.391 1.00 88.31 296 MET A N 1
ATOM 2279 C CA . MET A 1 296 ? -8.173 -5.730 -16.436 1.00 88.31 296 MET A CA 1
ATOM 2280 C C . MET A 1 296 ? -8.311 -6.649 -17.656 1.00 88.31 296 MET A C 1
ATOM 2282 O O . MET A 1 296 ? -8.982 -7.680 -17.563 1.00 88.31 296 MET A O 1
ATOM 2286 N N . SER A 1 297 ? -7.652 -6.336 -18.776 1.00 90.88 297 SER A N 1
ATOM 2287 C CA . SER A 1 297 ? -7.655 -7.180 -19.978 1.00 90.88 297 SER A CA 1
ATOM 2288 C C . SER A 1 297 ? -7.053 -8.566 -19.714 1.00 90.88 297 SER A C 1
ATOM 2290 O O . SER A 1 297 ? -7.568 -9.570 -20.207 1.00 90.88 297 SER A O 1
ATOM 2292 N N . HIS A 1 298 ? -6.057 -8.648 -18.826 1.00 85.00 298 HIS A N 1
ATOM 2293 C CA . HIS A 1 298 ? -5.457 -9.909 -18.385 1.00 85.00 298 HIS A CA 1
ATOM 2294 C C . HIS A 1 298 ? -6.372 -10.748 -17.498 1.00 85.00 298 HIS A C 1
ATOM 2296 O O . HIS A 1 298 ? -6.117 -11.934 -17.293 1.00 85.00 298 HIS A O 1
ATOM 2302 N N . LEU A 1 299 ? -7.440 -10.156 -16.965 1.00 80.56 299 LEU A N 1
ATOM 2303 C CA . LEU A 1 299 ? -8.442 -10.912 -16.238 1.00 80.56 299 LEU A CA 1
ATOM 2304 C C . LEU A 1 299 ? -9.410 -11.611 -17.210 1.00 80.56 299 LEU A C 1
ATOM 2306 O O . LEU A 1 299 ? -9.980 -12.643 -16.867 1.00 80.56 299 LEU A O 1
ATOM 2310 N N . GLY A 1 300 ? -9.686 -11.033 -18.385 1.00 61.78 300 GLY A N 1
ATOM 2311 C CA . GLY A 1 300 ? -10.711 -11.507 -19.333 1.00 61.78 300 GLY A CA 1
ATOM 2312 C C . GLY A 1 300 ? -10.353 -12.779 -20.110 1.00 61.78 300 GLY A C 1
ATOM 2313 O O . GLY A 1 300 ? -11.219 -13.365 -20.748 1.00 61.78 300 GLY A O 1
ATOM 2314 N N . SER A 1 301 ? -9.100 -13.223 -20.048 1.00 55.06 301 SER A N 1
ATOM 2315 C CA . SER A 1 301 ? -8.589 -14.433 -20.706 1.00 55.06 301 SER A CA 1
ATOM 2316 C C . SER A 1 301 ? -8.808 -15.727 -19.899 1.00 55.06 301 SER A C 1
ATOM 2318 O O . SER A 1 301 ? -8.194 -16.751 -20.204 1.00 55.06 301 SER A O 1
ATOM 2320 N N . ARG A 1 302 ? -9.680 -15.692 -18.882 1.00 49.03 302 ARG A N 1
ATOM 2321 C CA . ARG A 1 302 ? -10.099 -16.830 -18.051 1.00 49.03 302 ARG A CA 1
ATOM 2322 C C . ARG A 1 302 ? -11.604 -16.838 -17.831 1.00 49.03 302 ARG A C 1
ATOM 2324 O O . ARG A 1 302 ? -12.149 -15.745 -17.547 1.00 49.03 302 ARG A O 1
#